Protein AF-P40022-F1 (afdb_monomer_lite)

Radius of gyration: 31.79 Å; chains: 1; bounding box: 73×63×62 Å

InterPro domains:
  IPR035303 Protein of unknown function DUF5364 [PF17322] (7-185)

Secondary structure (DSSP, 8-state):
--HHHHHHHHHHHHHHHHHHHHHT--HHHHHHHHHHHHHHHHHHHHHHHHHHHS--PPPHHHHHH----PPPHHHHHHHHHHHHHHHHHHHHHHHHTTTS-SSGGG-S-----HHHHHHS-HHHHHHHTT-TT--SS---------------------------PPPS---HHHHHHHHHHHTT-

Foldseek 3Di:
DDPVVVVVVVVVVVVVVVVVCVVPPDPVSVVVVVVVVVVVVVVVVVVVVVVVPDDPPDDPVCVVPPDPPDDDVVVVVVVVVVVVVVVVVVVVVVVVCVVVPDLPPVLPDPPDDPVNVVVDDPVVVCVNVVNPVVPDDDDDPDDPPDDDDDDDDDDDDDDDDDDDDDDDDDPPVVVVVVVVVVVVD

Organism: Saccharomyces cerevisiae (strain ATCC 204508 / S288c) (NCBI:txid559292)

pLDDT: mean 71.02, std 19.75, range [30.66, 97.38]

Structure (mmCIF, N/CA/C/O backbone):
data_AF-P40022-F1
#
_entry.id   AF-P40022-F1
#
loop_
_atom_site.group_PDB
_atom_site.id
_atom_site.type_symbol
_atom_site.label_atom_id
_atom_site.label_alt_id
_atom_site.label_comp_id
_atom_site.label_asym_id
_atom_site.label_entity_id
_atom_site.label_seq_id
_atom_site.pdbx_PDB_ins_code
_atom_site.Cartn_x
_atom_site.Cartn_y
_atom_site.Cartn_z
_atom_site.occupancy
_atom_site.B_iso_or_equiv
_atom_site.auth_seq_id
_atom_site.auth_comp_id
_atom_site.auth_asym_id
_atom_site.auth_atom_id
_atom_site.pdbx_PDB_model_num
ATOM 1 N N . MET A 1 1 ? 37.441 25.392 -17.675 1.00 66.69 1 MET A N 1
ATOM 2 C CA . MET A 1 1 ? 36.470 24.412 -18.210 1.00 66.69 1 MET A CA 1
ATOM 3 C C . MET A 1 1 ? 35.174 24.572 -17.443 1.00 66.69 1 MET A C 1
ATOM 5 O O . MET A 1 1 ? 35.211 24.558 -16.221 1.00 66.69 1 MET A O 1
ATOM 9 N N . ASP A 1 2 ? 34.065 24.799 -18.140 1.00 75.31 2 ASP A N 1
ATOM 10 C CA . ASP A 1 2 ? 32.794 25.176 -17.521 1.00 75.31 2 ASP A CA 1
ATOM 11 C C . ASP A 1 2 ? 32.101 23.956 -16.873 1.00 75.31 2 ASP A C 1
ATOM 13 O O . ASP A 1 2 ? 31.724 22.999 -17.558 1.00 75.31 2 ASP A O 1
ATOM 17 N N . ALA A 1 3 ? 31.973 23.940 -15.542 1.00 79.50 3 ALA A N 1
ATOM 18 C CA . ALA A 1 3 ? 31.527 22.763 -14.782 1.00 79.50 3 ALA A CA 1
ATOM 19 C C . ALA A 1 3 ? 30.073 22.355 -15.093 1.00 79.50 3 ALA A C 1
ATOM 21 O O . ALA A 1 3 ? 29.716 21.172 -15.035 1.00 79.50 3 ALA A O 1
ATOM 22 N N . PHE A 1 4 ? 29.229 23.323 -15.461 1.00 80.50 4 PHE A N 1
ATOM 23 C CA . PHE A 1 4 ? 27.843 23.075 -15.861 1.00 80.50 4 PHE A CA 1
ATOM 24 C C . PHE A 1 4 ? 27.748 22.323 -17.192 1.00 80.50 4 PHE A C 1
ATOM 26 O O . PHE A 1 4 ? 26.872 21.467 -17.347 1.00 80.50 4 PHE A O 1
ATOM 33 N N . SER A 1 5 ? 28.682 22.572 -18.116 1.00 83.56 5 SER A N 1
ATOM 34 C CA . SER A 1 5 ? 28.747 21.870 -19.401 1.00 83.56 5 SER A CA 1
ATOM 35 C C . SER A 1 5 ? 29.002 20.371 -19.199 1.00 83.56 5 SER A C 1
ATOM 37 O O . SER A 1 5 ? 28.284 19.535 -19.753 1.00 83.56 5 SER A O 1
ATOM 39 N N . LEU A 1 6 ? 29.921 20.013 -18.292 1.00 85.50 6 LEU A N 1
ATOM 40 C CA . LEU A 1 6 ? 30.229 18.614 -17.978 1.00 85.50 6 LEU A CA 1
ATOM 41 C C . LEU A 1 6 ? 29.045 17.880 -17.326 1.00 85.50 6 LEU A C 1
ATOM 43 O O . LEU A 1 6 ? 28.746 16.740 -17.684 1.00 85.50 6 LEU A O 1
ATOM 47 N N . LYS A 1 7 ? 28.323 18.523 -16.396 1.00 92.69 7 LYS A N 1
ATOM 48 C CA . LYS A 1 7 ? 27.113 17.929 -15.792 1.00 92.69 7 LYS A CA 1
ATOM 49 C C . LYS A 1 7 ? 26.016 17.697 -16.830 1.00 92.69 7 LYS A C 1
ATOM 51 O O . LYS A 1 7 ? 25.357 16.657 -16.793 1.00 92.69 7 LYS A O 1
ATOM 56 N N . LYS A 1 8 ? 25.820 18.643 -17.754 1.00 93.31 8 LYS A N 1
ATOM 57 C CA . LYS A 1 8 ? 24.830 18.527 -18.832 1.00 93.31 8 LYS A CA 1
ATOM 58 C C . LYS A 1 8 ? 25.176 17.384 -19.789 1.00 93.31 8 LYS A C 1
ATOM 60 O O . LYS A 1 8 ? 24.294 16.582 -20.095 1.00 93.31 8 LYS A O 1
ATOM 65 N N . ASP A 1 9 ? 26.439 17.266 -20.196 1.00 93.94 9 ASP A N 1
ATOM 66 C CA . ASP A 1 9 ? 26.907 16.167 -21.050 1.00 93.94 9 ASP A CA 1
ATOM 67 C C . ASP A 1 9 ? 26.772 14.804 -20.349 1.00 93.94 9 ASP A C 1
ATOM 69 O O . ASP A 1 9 ? 26.168 13.879 -20.889 1.00 93.94 9 ASP A O 1
ATOM 73 N N . ASN A 1 10 ? 27.205 14.691 -19.090 1.00 94.31 10 ASN A N 1
ATOM 74 C CA . ASN A 1 10 ? 27.043 13.459 -18.310 1.00 94.31 10 ASN A CA 1
ATOM 75 C C . ASN A 1 10 ? 25.569 13.068 -18.126 1.00 94.31 10 ASN A C 1
ATOM 77 O O . ASN A 1 10 ? 25.217 11.893 -18.253 1.00 94.31 10 ASN A O 1
ATOM 81 N N . ARG A 1 11 ? 24.682 14.042 -17.880 1.00 95.50 11 ARG A N 1
ATOM 82 C CA . ARG A 1 11 ? 23.232 13.807 -17.812 1.00 95.50 11 ARG A CA 1
ATOM 83 C C . ARG A 1 11 ? 22.687 13.305 -19.149 1.00 95.50 11 ARG A C 1
ATOM 85 O O . ARG A 1 11 ? 21.897 12.363 -19.146 1.00 95.50 11 ARG A O 1
ATOM 92 N N . LYS A 1 12 ? 23.127 13.879 -20.274 1.00 96.62 12 LYS A N 1
ATOM 93 C CA . LYS A 1 12 ? 22.744 13.425 -21.618 1.00 96.62 12 LYS A CA 1
ATOM 94 C C . LYS A 1 12 ? 23.213 11.990 -21.874 1.00 96.62 12 LYS A C 1
ATOM 96 O O . LYS A 1 12 ? 22.390 11.139 -22.195 1.00 96.62 12 LYS A O 1
ATOM 101 N N . LYS A 1 13 ? 24.486 11.682 -21.606 1.00 96.69 13 LYS A N 1
ATOM 102 C CA . LYS A 1 13 ? 25.046 10.321 -21.719 1.00 96.69 13 LYS A CA 1
ATOM 103 C C . LYS A 1 13 ? 24.290 9.308 -20.859 1.00 96.69 13 LYS A C 1
ATOM 105 O O . LYS A 1 13 ? 24.028 8.192 -21.304 1.00 96.69 13 LYS A O 1
ATOM 110 N N . PHE A 1 14 ? 23.899 9.688 -19.641 1.00 97.19 14 PHE A N 1
ATOM 111 C CA . PHE A 1 14 ? 23.089 8.832 -18.775 1.00 97.19 14 PHE A CA 1
ATOM 112 C C . PHE A 1 14 ? 21.693 8.580 -19.358 1.00 97.19 14 PHE A C 1
ATOM 114 O O . PHE A 1 14 ? 21.252 7.431 -19.404 1.00 97.19 14 PHE A O 1
ATOM 121 N N . GLN A 1 15 ? 21.011 9.623 -19.838 1.00 96.88 15 GLN A N 1
ATOM 122 C CA . GLN A 1 15 ? 19.700 9.484 -20.475 1.00 96.88 15 GLN A CA 1
ATOM 123 C C . GLN A 1 15 ? 19.766 8.605 -21.726 1.00 96.88 15 GLN A C 1
ATOM 125 O O . GLN A 1 15 ? 18.922 7.724 -21.890 1.00 96.88 15 GLN A O 1
ATOM 130 N N . ASP A 1 16 ? 20.780 8.787 -22.570 1.00 97.38 16 ASP A N 1
ATOM 131 C CA . ASP A 1 16 ? 20.975 7.980 -23.774 1.00 97.38 16 ASP A CA 1
ATOM 132 C C . ASP A 1 16 ? 21.253 6.514 -23.416 1.00 97.38 16 ASP A C 1
ATOM 134 O O . ASP A 1 16 ? 20.628 5.611 -23.977 1.00 97.38 16 ASP A O 1
ATOM 138 N N . LYS A 1 17 ? 22.077 6.259 -22.390 1.00 97.38 17 LYS A N 1
ATOM 139 C CA . LYS A 1 17 ? 22.322 4.906 -21.864 1.00 97.38 17 LYS A CA 1
ATOM 140 C C . LYS A 1 17 ? 21.043 4.252 -21.336 1.00 97.38 17 LYS A C 1
ATOM 142 O O . LYS A 1 17 ? 20.809 3.073 -21.593 1.00 97.38 17 LYS A O 1
ATOM 147 N N . GLN A 1 18 ? 20.199 4.995 -20.620 1.00 95.50 18 GLN A N 1
ATOM 148 C CA . GLN A 1 18 ? 18.920 4.479 -20.122 1.00 95.50 18 GLN A CA 1
ATOM 149 C C . GLN A 1 18 ? 17.929 4.200 -21.259 1.00 95.50 18 GLN A C 1
ATOM 151 O O . GLN A 1 18 ? 17.278 3.156 -21.265 1.00 95.50 18 GLN A O 1
ATOM 156 N N . LYS A 1 19 ? 17.847 5.082 -22.262 1.00 96.00 19 LYS A N 1
ATOM 157 C CA . LYS A 1 19 ? 17.030 4.857 -23.465 1.00 96.00 19 LYS A CA 1
ATOM 158 C C . LYS A 1 19 ? 17.492 3.618 -24.230 1.00 96.00 19 LYS A C 1
ATOM 160 O O . LYS A 1 19 ? 16.653 2.817 -24.632 1.00 96.00 19 LYS A O 1
ATOM 165 N N . LEU A 1 20 ? 18.802 3.430 -24.388 1.00 95.38 20 LEU A N 1
ATOM 166 C CA . LEU A 1 20 ? 19.369 2.266 -25.067 1.00 95.38 20 LEU A CA 1
ATOM 167 C C . LEU A 1 20 ? 19.022 0.962 -24.332 1.00 95.38 20 LEU A C 1
ATOM 169 O O . LEU A 1 20 ? 18.521 0.028 -24.952 1.00 95.38 20 LEU A O 1
ATOM 173 N N . LYS A 1 21 ? 19.172 0.929 -23.000 1.00 95.00 21 LYS A 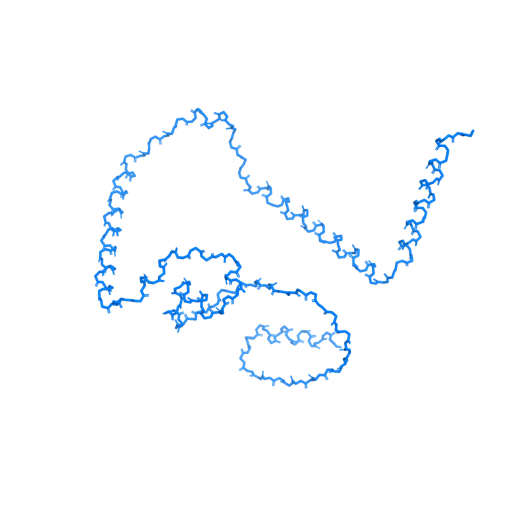N 1
ATOM 174 C CA . LYS A 1 21 ? 18.746 -0.213 -22.170 1.00 95.00 21 LYS A CA 1
ATOM 175 C C . LYS A 1 21 ? 17.261 -0.530 -22.323 1.00 95.00 21 LYS A C 1
ATOM 177 O O . LYS A 1 21 ? 16.886 -1.692 -22.391 1.00 95.00 21 LYS A O 1
ATOM 182 N N . ARG A 1 22 ? 16.410 0.498 -22.405 1.00 91.44 22 ARG A N 1
ATOM 183 C CA . ARG A 1 22 ? 14.968 0.311 -22.615 1.00 91.44 22 ARG A CA 1
ATOM 184 C C . ARG A 1 22 ? 14.655 -0.289 -23.987 1.00 91.44 22 ARG A C 1
ATOM 186 O O . ARG A 1 22 ? 13.781 -1.145 -24.062 1.00 91.44 22 ARG A O 1
ATOM 193 N N . LYS A 1 23 ? 15.367 0.125 -25.041 1.00 92.31 23 LYS A N 1
ATOM 194 C CA . LYS A 1 23 ? 15.193 -0.405 -26.406 1.00 92.31 23 LYS A CA 1
ATOM 195 C C . LYS A 1 23 ? 15.651 -1.858 -26.541 1.00 92.31 23 LYS A C 1
ATOM 197 O O . LYS A 1 23 ? 14.985 -2.634 -27.213 1.00 92.31 23 LYS A O 1
ATOM 202 N N . HIS A 1 24 ? 16.747 -2.225 -25.879 1.00 94.38 24 HIS A N 1
ATOM 203 C CA . HIS A 1 24 ? 17.303 -3.584 -25.901 1.00 94.38 24 HIS A CA 1
ATOM 204 C C . HIS A 1 24 ? 16.880 -4.428 -24.692 1.00 94.38 24 HIS A C 1
ATOM 206 O O . HIS A 1 24 ? 17.581 -5.356 -24.298 1.00 94.38 24 HIS A O 1
ATOM 212 N N . ALA A 1 25 ? 15.737 -4.106 -24.087 1.00 92.31 25 ALA A N 1
ATOM 213 C CA . ALA A 1 25 ? 15.179 -4.896 -23.004 1.00 92.31 25 ALA A CA 1
ATOM 214 C C . ALA A 1 25 ? 14.670 -6.249 -23.526 1.00 92.31 25 ALA A C 1
ATOM 216 O O . ALA A 1 25 ? 13.911 -6.315 -24.506 1.00 92.31 25 ALA A O 1
ATOM 217 N N . THR A 1 26 ? 15.050 -7.321 -22.832 1.00 93.75 26 THR A N 1
ATOM 218 C CA . THR A 1 26 ? 14.556 -8.682 -23.071 1.00 93.75 26 THR A CA 1
ATOM 219 C C . THR A 1 26 ? 13.018 -8.698 -23.052 1.00 93.75 26 THR A C 1
ATOM 221 O O . THR A 1 26 ? 12.410 -7.928 -22.301 1.00 93.75 26 THR A O 1
ATOM 224 N N . PRO A 1 27 ? 12.345 -9.546 -23.854 1.00 94.19 27 PRO A N 1
ATOM 225 C CA . PRO A 1 27 ? 10.882 -9.646 -23.839 1.00 94.19 27 PRO A CA 1
ATOM 226 C C . PRO A 1 27 ? 10.273 -9.861 -22.442 1.00 94.19 27 PRO A C 1
ATOM 228 O O . PRO A 1 27 ? 9.232 -9.281 -22.140 1.00 94.19 27 PRO A O 1
ATOM 231 N N . SER A 1 28 ? 10.945 -10.611 -21.562 1.00 93.62 28 SER A N 1
ATOM 232 C CA . SER A 1 28 ? 10.539 -10.788 -20.161 1.00 93.62 28 SER A CA 1
ATOM 233 C C . SER A 1 28 ? 10.578 -9.479 -19.363 1.00 93.62 28 SER A C 1
ATOM 235 O O . SER A 1 28 ? 9.582 -9.121 -18.745 1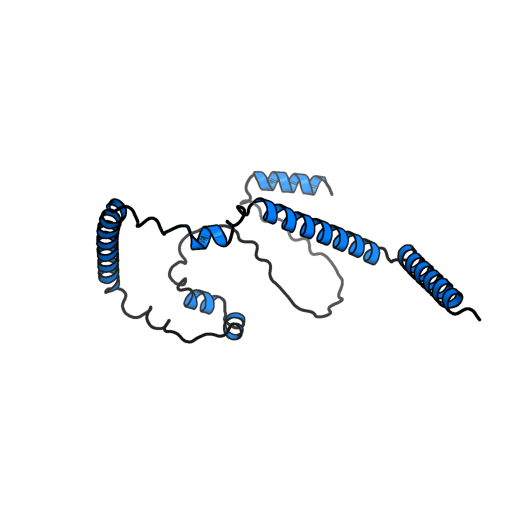.00 93.62 28 SER A O 1
ATOM 237 N N . ASP A 1 29 ? 11.670 -8.710 -19.428 1.00 93.31 29 ASP A N 1
ATOM 238 C CA . ASP A 1 29 ? 11.789 -7.385 -18.785 1.00 93.31 29 ASP A CA 1
ATOM 239 C C . ASP A 1 29 ? 10.701 -6.417 -19.288 1.00 93.31 29 ASP A C 1
ATOM 241 O O . ASP A 1 29 ? 10.080 -5.693 -18.509 1.00 93.31 29 ASP A O 1
ATOM 245 N N . ARG A 1 30 ? 10.381 -6.461 -20.590 1.00 93.38 30 ARG A N 1
ATOM 246 C CA . ARG A 1 30 ? 9.240 -5.710 -21.141 1.00 93.38 30 ARG A CA 1
ATOM 247 C C . ARG A 1 30 ? 7.907 -6.133 -20.512 1.00 93.38 30 ARG A C 1
ATOM 249 O O . ARG A 1 30 ? 7.134 -5.252 -20.140 1.00 93.38 30 ARG A O 1
ATOM 256 N N . LYS A 1 31 ? 7.659 -7.439 -20.345 1.00 95.44 31 LYS A N 1
ATOM 257 C CA . LYS A 1 31 ? 6.453 -7.969 -19.680 1.00 95.44 31 LYS A CA 1
ATOM 258 C C . LYS A 1 31 ? 6.359 -7.497 -18.224 1.00 95.44 31 LYS A C 1
ATOM 260 O O . LYS A 1 31 ? 5.307 -7.017 -17.815 1.00 95.44 31 LYS A O 1
ATOM 265 N N . TYR A 1 32 ? 7.456 -7.553 -17.468 1.00 94.69 32 TYR A N 1
ATOM 266 C CA . TYR A 1 32 ? 7.468 -7.115 -16.067 1.00 94.69 32 TYR A CA 1
ATOM 267 C C . TYR A 1 32 ? 7.225 -5.614 -15.905 1.00 94.69 32 TYR A C 1
ATOM 269 O O . TYR A 1 32 ? 6.503 -5.210 -14.998 1.00 94.69 32 TYR A O 1
ATOM 277 N N . ARG A 1 33 ? 7.750 -4.770 -16.804 1.00 91.06 33 ARG A N 1
ATOM 278 C CA . ARG A 1 33 ? 7.441 -3.330 -16.773 1.00 91.06 33 ARG A CA 1
ATOM 279 C C . ARG A 1 33 ? 5.960 -3.041 -16.989 1.00 91.06 33 ARG A C 1
ATOM 281 O O . ARG A 1 33 ? 5.427 -2.155 -16.331 1.00 91.06 33 ARG A O 1
ATOM 288 N N . LEU A 1 34 ? 5.314 -3.763 -17.905 1.00 92.62 34 LEU A N 1
ATOM 289 C CA . LEU A 1 34 ? 3.877 -3.618 -18.141 1.00 92.62 34 LEU A CA 1
ATOM 290 C C . LEU A 1 34 ? 3.070 -4.054 -16.915 1.00 92.62 34 LEU A C 1
ATOM 292 O O . LEU A 1 34 ? 2.177 -3.323 -16.501 1.00 92.62 34 LEU A O 1
ATOM 296 N N . LEU A 1 35 ? 3.433 -5.185 -16.305 1.00 93.31 35 LEU A N 1
ATOM 297 C CA . LEU A 1 35 ? 2.767 -5.687 -15.103 1.00 93.31 35 LEU A CA 1
ATOM 298 C C . LEU A 1 35 ? 2.892 -4.709 -13.926 1.00 93.31 35 LEU A C 1
ATOM 300 O O . LEU A 1 35 ? 1.902 -4.416 -13.263 1.00 93.31 35 LEU A O 1
ATOM 304 N N . ASN A 1 36 ? 4.088 -4.160 -13.694 1.00 92.06 36 ASN A N 1
ATOM 305 C CA . ASN A 1 36 ? 4.298 -3.176 -12.632 1.00 92.06 36 ASN A CA 1
ATOM 306 C C . ASN A 1 36 ? 3.491 -1.899 -12.882 1.00 92.06 36 ASN A C 1
ATOM 308 O O . ASN A 1 36 ? 2.874 -1.394 -11.952 1.00 92.06 36 ASN A O 1
ATOM 312 N N . ARG A 1 37 ? 3.422 -1.424 -14.136 1.00 92.62 37 ARG A N 1
ATOM 313 C CA . ARG A 1 37 ? 2.600 -0.257 -14.485 1.00 92.62 37 ARG A CA 1
ATOM 314 C C . ARG A 1 37 ? 1.117 -0.507 -14.206 1.00 92.62 37 ARG A C 1
ATOM 316 O O . ARG A 1 37 ? 0.470 0.333 -13.602 1.00 92.62 37 ARG A O 1
ATOM 323 N N . GLN A 1 38 ? 0.599 -1.673 -14.589 1.00 92.44 38 GLN A N 1
ATOM 324 C CA . GLN A 1 38 ? -0.791 -2.048 -14.304 1.00 92.44 38 GLN A CA 1
ATOM 325 C C . GLN A 1 38 ? -1.065 -2.158 -12.801 1.00 92.44 38 GLN A C 1
ATOM 327 O O . GLN A 1 38 ? -2.141 -1.784 -12.346 1.00 92.44 38 GLN A O 1
ATOM 332 N N . LYS A 1 39 ? -0.105 -2.665 -12.021 1.00 89.75 39 LYS A N 1
ATOM 333 C CA . LYS A 1 39 ? -0.235 -2.754 -10.564 1.00 89.75 39 LYS A CA 1
ATOM 334 C C . LYS A 1 39 ? -0.252 -1.372 -9.905 1.00 89.75 39 LYS A C 1
ATOM 336 O O . LYS A 1 39 ? -1.059 -1.153 -9.012 1.00 89.75 39 LYS A O 1
ATOM 341 N N . GLU A 1 40 ? 0.610 -0.459 -10.349 1.00 86.00 40 GLU A N 1
ATOM 342 C CA . GLU A 1 40 ? 0.624 0.933 -9.878 1.00 86.00 40 GLU A CA 1
ATOM 343 C C . GLU A 1 40 ? -0.683 1.654 -10.236 1.00 86.00 40 GLU A C 1
ATOM 345 O O . GLU A 1 40 ? -1.268 2.301 -9.375 1.00 86.00 40 GLU A O 1
ATOM 350 N N . GLU A 1 41 ? -1.188 1.481 -11.464 1.00 85.00 41 GLU A N 1
ATOM 351 C CA . GLU A 1 41 ? -2.473 2.051 -11.896 1.00 85.00 41 GLU A CA 1
ATOM 352 C C . GLU A 1 41 ? -3.632 1.542 -11.018 1.00 85.00 41 GLU A C 1
ATOM 354 O O . GLU A 1 41 ? -4.392 2.354 -10.493 1.00 85.00 41 GLU A O 1
ATOM 359 N N . LYS A 1 42 ? -3.718 0.227 -10.766 1.00 79.69 42 LYS A N 1
ATOM 360 C CA . LYS A 1 42 ? -4.745 -0.356 -9.883 1.00 79.69 42 LYS A CA 1
ATOM 361 C C . LYS A 1 42 ? -4.654 0.159 -8.447 1.00 79.69 42 LYS A C 1
ATOM 363 O O . LYS A 1 42 ? -5.673 0.558 -7.897 1.00 79.69 42 LYS A O 1
ATOM 368 N N . ALA A 1 43 ? -3.450 0.226 -7.876 1.00 77.12 43 ALA A N 1
ATOM 369 C CA . ALA A 1 43 ? -3.254 0.747 -6.523 1.00 77.12 43 ALA A CA 1
ATOM 370 C C . ALA A 1 43 ? -3.714 2.211 -6.401 1.00 77.12 43 ALA A C 1
ATOM 372 O O . ALA A 1 43 ? -4.369 2.574 -5.431 1.00 77.12 43 ALA A O 1
ATOM 373 N N . THR A 1 44 ? -3.442 3.044 -7.414 1.00 73.12 44 THR A N 1
ATOM 374 C CA . THR A 1 44 ? -3.904 4.442 -7.404 1.00 73.12 44 THR A CA 1
ATOM 375 C C . THR A 1 44 ? -5.410 4.603 -7.612 1.00 73.12 44 THR A C 1
ATOM 377 O O . THR A 1 44 ? -5.963 5.626 -7.212 1.00 73.12 44 THR A O 1
ATOM 380 N N . THR A 1 45 ? -6.075 3.643 -8.258 1.00 69.69 45 THR A N 1
ATOM 381 C CA . THR A 1 45 ? -7.538 3.646 -8.391 1.00 69.69 45 THR A CA 1
ATOM 382 C C . THR A 1 45 ? -8.200 3.197 -7.091 1.00 69.69 45 THR A C 1
ATOM 384 O O . THR A 1 45 ? -9.096 3.884 -6.619 1.00 69.69 45 THR A O 1
ATOM 387 N N . GLU A 1 46 ? -7.704 2.127 -6.464 1.00 59.97 46 GLU A N 1
ATOM 388 C CA . GLU A 1 46 ? -8.237 1.625 -5.188 1.00 59.97 46 GLU A CA 1
ATOM 389 C C . GLU A 1 46 ? -8.113 2.658 -4.053 1.00 59.97 46 GLU A C 1
ATOM 391 O O . GLU A 1 46 ? -9.051 2.816 -3.274 1.00 59.97 46 GLU A O 1
ATOM 396 N N . GLU A 1 47 ? -7.014 3.422 -3.987 1.00 58.06 47 GLU A N 1
ATOM 397 C CA . GLU A 1 47 ? -6.886 4.520 -3.011 1.00 58.06 47 GLU A CA 1
ATOM 398 C C . GLU A 1 47 ? -7.905 5.647 -3.264 1.00 58.06 47 GLU A C 1
ATOM 400 O O . GLU A 1 47 ? -8.464 6.199 -2.320 1.00 58.06 47 GLU A O 1
ATOM 405 N N . LYS A 1 48 ? -8.214 5.965 -4.529 1.00 58.19 48 LYS A N 1
ATOM 406 C CA . LYS A 1 48 ? -9.182 7.027 -4.854 1.00 58.19 48 LYS A CA 1
ATOM 407 C C . LYS A 1 48 ? -10.630 6.641 -4.584 1.00 58.19 48 LYS A C 1
ATOM 409 O O . LYS A 1 48 ? -11.417 7.523 -4.242 1.00 58.19 48 LYS A O 1
ATOM 414 N N . ASP A 1 49 ? -10.981 5.371 -4.761 1.00 56.19 49 ASP A N 1
ATOM 415 C CA . ASP A 1 49 ? -12.340 4.904 -4.490 1.00 56.19 49 ASP A CA 1
ATOM 416 C C . ASP A 1 49 ? -12.604 4.831 -2.974 1.00 56.19 49 ASP A C 1
ATOM 418 O O . ASP A 1 49 ? -13.702 5.163 -2.531 1.00 56.19 49 ASP A O 1
ATOM 422 N N . GLN A 1 50 ? -11.589 4.533 -2.149 1.00 55.78 50 GLN A N 1
ATOM 423 C CA . GLN A 1 50 ? -11.733 4.589 -0.685 1.00 55.78 50 GLN A CA 1
ATOM 424 C C . GLN A 1 50 ? -11.875 6.016 -0.133 1.00 55.78 50 GLN A C 1
ATOM 426 O O . GLN A 1 50 ? -12.587 6.218 0.854 1.00 55.78 50 GLN A O 1
ATOM 431 N N . ASP A 1 51 ? -11.259 7.013 -0.771 1.00 55.66 51 ASP A N 1
ATOM 432 C CA . ASP A 1 51 ? -11.333 8.404 -0.308 1.00 55.66 51 ASP A CA 1
ATOM 433 C C . ASP A 1 51 ? -12.708 9.065 -0.548 1.00 55.66 51 ASP A C 1
ATOM 435 O O . ASP A 1 51 ? -13.005 10.085 0.077 1.00 55.66 51 ASP A O 1
ATOM 439 N N . GLN A 1 52 ? -13.573 8.514 -1.413 1.00 59.53 52 GLN A N 1
ATOM 440 C CA . GLN A 1 52 ? -14.918 9.075 -1.637 1.00 59.53 52 GLN A CA 1
ATOM 441 C C . GLN A 1 52 ? -15.993 8.541 -0.683 1.00 59.53 52 GLN A C 1
ATOM 443 O O . GLN A 1 52 ? -17.009 9.212 -0.498 1.00 59.53 52 GLN A O 1
ATOM 448 N N . GLU A 1 53 ? -15.796 7.380 -0.054 1.00 60.56 53 GLU A N 1
ATOM 449 C CA . GLU A 1 53 ? -16.816 6.789 0.827 1.00 60.56 53 GLU A CA 1
ATOM 450 C C . GLU A 1 53 ? -16.696 7.206 2.295 1.00 60.56 53 GLU A C 1
ATOM 452 O O . GLU A 1 53 ? -17.617 6.961 3.078 1.00 60.56 53 GLU A O 1
ATOM 457 N N . GLN A 1 54 ? -15.606 7.864 2.703 1.00 60.41 54 GLN A N 1
ATOM 458 C CA . GLN A 1 54 ? -15.511 8.333 4.082 1.00 60.41 54 GLN A CA 1
ATOM 459 C C . GLN A 1 54 ? -16.302 9.636 4.251 1.00 60.41 54 GLN A C 1
ATOM 461 O O . GLN A 1 54 ? -15.944 10.650 3.642 1.00 60.41 54 GLN A O 1
ATOM 466 N N . PRO A 1 55 ? -17.370 9.660 5.078 1.00 65.00 55 PRO A N 1
ATOM 467 C CA . PRO A 1 55 ? -18.057 10.905 5.381 1.00 65.00 55 PRO A CA 1
ATOM 468 C C . PRO A 1 55 ? -17.033 11.886 5.946 1.00 65.00 55 PRO A C 1
ATOM 470 O O . PRO A 1 55 ? -16.286 11.544 6.866 1.00 65.00 55 PRO A O 1
ATOM 473 N N . ALA A 1 56 ? -16.984 13.090 5.370 1.00 70.38 56 ALA A N 1
ATOM 474 C CA . ALA A 1 56 ? -16.057 14.132 5.783 1.00 70.38 56 ALA A CA 1
ATOM 475 C C . ALA A 1 56 ? -16.107 14.279 7.310 1.00 70.38 56 ALA A C 1
ATOM 477 O O . ALA A 1 56 ? -17.150 14.600 7.885 1.00 70.38 56 ALA A O 1
ATOM 478 N N . LEU A 1 57 ? -14.985 13.974 7.967 1.00 69.44 57 LEU A N 1
ATOM 479 C CA . LEU A 1 57 ? -14.876 14.047 9.417 1.00 69.44 57 LEU A CA 1
ATOM 480 C C . LEU A 1 57 ? -15.241 15.471 9.855 1.00 69.44 57 LEU A C 1
ATOM 482 O O . LEU A 1 57 ? -14.625 16.431 9.388 1.00 69.44 57 LEU A O 1
ATOM 486 N N . LYS A 1 58 ? -16.232 15.600 10.751 1.00 78.50 58 LYS A N 1
ATOM 487 C CA . LYS A 1 58 ? -16.602 16.890 11.356 1.00 78.50 58 LYS A CA 1
ATOM 488 C C . LYS A 1 58 ? -15.358 17.581 11.926 1.00 78.50 58 LYS A C 1
ATOM 490 O O . LYS A 1 58 ? -14.433 16.905 12.412 1.00 78.50 58 LYS A O 1
ATOM 495 N N . SER A 1 59 ? -15.349 18.913 11.862 1.00 81.88 59 SER A N 1
ATOM 496 C CA . SER A 1 59 ? -14.222 19.722 12.321 1.00 81.88 59 SER A CA 1
ATOM 497 C C . SER A 1 59 ? -13.957 19.476 13.811 1.00 81.88 59 SER A C 1
ATOM 499 O O . SER A 1 59 ? -14.836 19.041 14.558 1.00 81.88 59 SER A O 1
ATOM 501 N N . ASN A 1 60 ? -12.721 19.705 14.264 1.00 79.06 60 ASN A N 1
ATOM 502 C CA . ASN A 1 60 ? -12.395 19.515 15.681 1.00 79.06 60 ASN A CA 1
ATOM 503 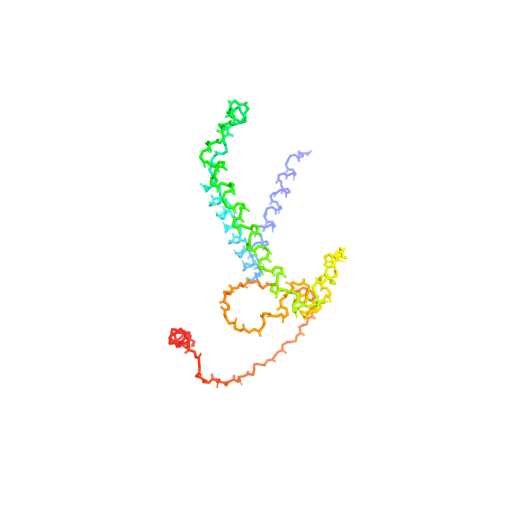C C . ASN A 1 60 ? -13.234 20.431 16.580 1.00 79.06 60 ASN A C 1
ATOM 505 O O . ASN A 1 60 ? -13.591 20.020 17.678 1.00 79.06 60 ASN A O 1
ATOM 509 N N . GLU A 1 61 ? -13.558 21.635 16.110 1.00 83.19 61 GLU A N 1
ATOM 510 C CA . GLU A 1 61 ? -14.390 22.603 16.826 1.00 83.19 61 GLU A CA 1
ATOM 511 C C . GLU A 1 61 ? -15.783 22.025 17.103 1.00 83.19 61 GLU A C 1
ATOM 513 O O . GLU A 1 61 ? -16.231 22.062 18.247 1.00 83.19 61 GLU A O 1
ATOM 518 N N . ASP A 1 62 ? -16.402 21.361 16.121 1.00 80.00 62 ASP A N 1
ATOM 519 C CA . ASP A 1 62 ? -17.713 20.719 16.294 1.00 80.00 62 ASP A CA 1
ATOM 520 C C . ASP A 1 62 ? -17.703 19.673 17.422 1.00 80.00 62 ASP A C 1
ATOM 522 O O . ASP A 1 62 ? -18.662 19.561 18.179 1.00 80.00 62 ASP A O 1
ATOM 526 N N . ARG A 1 63 ? -16.594 18.940 17.604 1.00 75.06 63 ARG A N 1
ATOM 527 C CA . ARG A 1 63 ? -16.487 17.913 18.661 1.00 75.06 63 ARG A CA 1
ATOM 528 C C . ARG A 1 63 ? -16.412 18.486 20.071 1.00 75.06 63 ARG A C 1
ATOM 530 O O . ARG A 1 63 ? -16.738 17.773 21.014 1.00 75.06 63 ARG A O 1
ATOM 537 N N . TYR A 1 64 ? -15.913 19.711 20.227 1.00 78.31 64 TYR A N 1
ATOM 538 C CA . TYR A 1 64 ? -15.779 20.339 21.543 1.00 78.31 64 TYR A CA 1
ATOM 539 C C . TYR A 1 64 ? -17.055 21.051 21.985 1.00 78.31 64 TYR A C 1
ATOM 541 O O . TYR A 1 64 ? -17.252 21.217 23.186 1.00 78.31 64 TYR A O 1
ATOM 549 N N . TYR A 1 65 ? -17.889 21.482 21.035 1.00 75.25 65 TYR A N 1
ATOM 550 C CA . TYR A 1 65 ? -19.091 22.266 21.320 1.00 75.25 65 TYR A CA 1
ATOM 551 C C . TYR A 1 65 ? -20.400 21.485 21.168 1.00 75.25 65 TYR A C 1
ATOM 553 O O . TYR A 1 65 ? -21.424 21.949 21.667 1.00 75.25 65 TYR A O 1
ATOM 561 N N . GLU A 1 66 ? -20.401 20.318 20.515 1.00 70.62 66 GLU A N 1
ATOM 562 C CA . GLU A 1 66 ? -21.543 19.405 20.582 1.00 70.62 66 GLU A CA 1
ATOM 563 C C . GLU A 1 66 ? -21.609 18.797 21.992 1.00 70.62 66 GLU A C 1
ATOM 565 O O . GLU A 1 66 ? -20.953 17.797 22.293 1.00 70.62 66 GLU A O 1
ATOM 570 N N . ASP A 1 67 ? -22.405 19.418 22.871 1.00 67.25 67 ASP A N 1
ATOM 571 C CA . ASP A 1 67 ? -22.822 18.791 24.125 1.00 67.25 67 ASP A CA 1
ATOM 572 C C . ASP A 1 67 ? -23.426 17.419 23.786 1.00 67.25 67 ASP A C 1
ATOM 574 O O . ASP A 1 67 ? -24.302 17.338 22.913 1.00 67.25 67 ASP A O 1
ATOM 578 N N . PRO A 1 68 ? -22.983 16.327 24.438 1.00 64.38 68 PRO A N 1
ATOM 579 C CA . PRO A 1 68 ? -23.567 15.022 24.199 1.00 64.38 68 PRO A CA 1
ATOM 580 C C . PRO A 1 68 ? -25.045 15.109 24.570 1.00 64.38 68 PRO A C 1
ATOM 582 O O . PRO A 1 68 ? -25.388 15.276 25.742 1.00 64.38 68 PRO A O 1
ATOM 585 N N . VAL A 1 69 ? -25.920 15.033 23.563 1.00 64.75 69 VAL A N 1
ATOM 586 C CA . VAL A 1 69 ? -27.368 14.953 23.761 1.00 64.75 69 VAL A CA 1
ATOM 587 C C . VAL A 1 69 ? -27.609 13.750 24.664 1.00 64.75 69 VAL A C 1
ATOM 589 O O . VAL A 1 69 ? -27.412 12.607 24.254 1.00 64.75 69 VAL A O 1
ATOM 592 N N . LEU A 1 70 ? -27.934 14.039 25.925 1.00 60.81 70 LEU A N 1
ATOM 593 C CA . LEU A 1 70 ? -28.147 13.050 26.970 1.00 60.81 70 LEU A CA 1
ATOM 594 C C . LEU A 1 70 ? -29.215 12.081 26.463 1.00 60.81 70 LEU A C 1
ATOM 596 O O . LEU A 1 70 ? -30.317 12.515 26.127 1.00 60.81 70 LEU A O 1
ATOM 600 N N . GLU A 1 71 ? -28.839 10.809 26.328 1.00 64.44 71 GLU A N 1
ATOM 601 C CA . GLU A 1 71 ? -29.658 9.791 25.676 1.00 64.44 71 GLU A CA 1
ATOM 602 C C . GLU A 1 71 ? -31.117 9.819 26.145 1.00 64.44 71 GLU A C 1
ATOM 604 O O . GLU A 1 71 ? -31.408 9.967 27.335 1.00 64.44 71 GLU A O 1
ATOM 609 N N . ASP A 1 72 ? -32.021 9.656 25.177 1.00 65.56 72 ASP A N 1
ATOM 610 C CA . ASP A 1 72 ? -33.467 9.628 25.368 1.00 65.56 72 ASP A CA 1
ATOM 611 C C . ASP A 1 72 ? -33.839 8.707 26.553 1.00 65.56 72 ASP A C 1
ATOM 613 O O . ASP A 1 72 ? -33.444 7.534 26.558 1.00 65.56 72 ASP A O 1
ATOM 617 N N . PRO A 1 73 ? -34.598 9.175 27.565 1.00 64.50 73 PRO A N 1
ATOM 618 C CA . PRO A 1 73 ? -35.006 8.345 28.701 1.00 64.50 73 PRO A CA 1
ATOM 619 C C . PRO A 1 73 ? -35.730 7.053 28.286 1.00 64.50 73 PRO A C 1
ATOM 621 O O . PRO A 1 73 ? -35.712 6.075 29.038 1.00 64.50 73 PRO A O 1
ATOM 624 N N . HIS A 1 74 ? -36.323 6.998 27.089 1.00 67.25 74 HIS A N 1
ATOM 625 C CA . HIS A 1 74 ? -36.912 5.772 26.553 1.00 67.25 74 HIS A CA 1
ATOM 626 C C . HIS A 1 74 ? -35.862 4.691 26.223 1.00 67.25 74 HIS A C 1
ATOM 628 O O . HIS A 1 74 ? -36.133 3.505 26.434 1.00 67.25 74 HIS A O 1
ATOM 634 N N . SER A 1 75 ? -34.646 5.082 25.813 1.00 67.12 75 SER A N 1
ATOM 635 C CA . SER A 1 75 ? -33.497 4.176 25.620 1.00 67.12 75 SER A CA 1
ATOM 636 C C . SER A 1 75 ? -33.137 3.472 26.928 1.00 67.12 75 SER A C 1
ATOM 638 O O . SER A 1 75 ? -32.934 2.261 26.953 1.00 67.12 75 SER A O 1
ATOM 640 N N . ALA A 1 76 ? -33.152 4.191 28.056 1.00 68.81 76 ALA A N 1
ATOM 641 C CA . ALA A 1 76 ? -32.802 3.618 29.355 1.00 68.81 76 ALA A CA 1
ATOM 642 C C . ALA A 1 76 ? -33.746 2.476 29.778 1.00 68.81 76 ALA A C 1
ATOM 644 O O . ALA A 1 76 ? -33.288 1.464 30.316 1.00 68.81 76 ALA A O 1
ATOM 645 N N . VAL A 1 77 ? -35.050 2.604 29.506 1.00 75.94 77 VAL A N 1
ATOM 646 C CA . VAL A 1 77 ? -36.040 1.559 29.820 1.00 75.94 77 VAL A CA 1
ATOM 647 C C . VAL A 1 77 ? -35.868 0.351 28.897 1.00 75.94 77 VAL A C 1
ATOM 649 O O . VAL A 1 77 ? -35.775 -0.775 29.388 1.00 75.94 77 VAL A O 1
ATOM 652 N N . ALA A 1 78 ? -35.733 0.575 27.586 1.00 78.50 78 ALA A N 1
ATOM 653 C CA . ALA A 1 78 ? -35.485 -0.497 26.619 1.00 78.50 78 ALA A CA 1
ATOM 654 C C . ALA A 1 78 ? -34.179 -1.253 26.929 1.00 78.50 78 ALA A C 1
ATOM 656 O O . ALA A 1 78 ? -34.144 -2.486 26.935 1.00 78.50 78 ALA A O 1
ATOM 657 N N . ASN A 1 79 ? -33.121 -0.525 27.294 1.00 80.50 79 ASN A N 1
ATOM 658 C CA . ASN A 1 79 ? -31.842 -1.096 27.706 1.00 80.50 79 ASN A CA 1
ATOM 659 C C . ASN A 1 79 ? -31.972 -1.914 28.996 1.00 80.50 79 ASN A C 1
ATOM 661 O O . ASN A 1 79 ? -31.323 -2.951 29.139 1.00 80.50 79 ASN A O 1
ATOM 665 N N . ALA A 1 80 ? -32.809 -1.493 29.947 1.00 83.88 80 ALA A N 1
ATOM 666 C CA . ALA A 1 80 ? -33.046 -2.253 31.170 1.00 83.88 80 ALA A CA 1
ATOM 667 C C . ALA A 1 80 ? -33.756 -3.588 30.893 1.00 83.88 80 ALA A C 1
ATOM 669 O O . ALA A 1 80 ? -33.396 -4.607 31.489 1.00 83.88 80 ALA A O 1
ATOM 670 N N . GLU A 1 81 ? -34.731 -3.607 29.983 1.00 87.81 81 GLU A N 1
ATOM 671 C CA . GLU A 1 81 ? -35.423 -4.832 29.568 1.00 87.81 81 GLU A CA 1
ATOM 672 C C . GLU A 1 81 ? -34.505 -5.767 28.776 1.00 87.81 81 GLU A C 1
ATOM 674 O O . GLU A 1 81 ? -34.397 -6.947 29.117 1.00 87.81 81 GLU A O 1
ATOM 679 N N . LEU A 1 82 ? -33.750 -5.235 27.811 1.00 87.62 82 LEU A N 1
ATOM 680 C CA . LEU A 1 82 ? -32.747 -5.988 27.055 1.00 87.62 82 LEU A CA 1
ATOM 681 C C . LEU A 1 82 ? -31.720 -6.649 27.985 1.00 87.62 82 LEU A C 1
ATOM 683 O O . LEU A 1 82 ? -31.403 -7.831 27.846 1.00 87.62 82 LEU A O 1
ATOM 687 N N . ASN A 1 83 ? -31.247 -5.911 28.992 1.00 89.12 83 ASN A N 1
ATOM 688 C CA . ASN A 1 83 ? -30.316 -6.430 29.990 1.00 89.12 83 ASN A CA 1
ATOM 689 C C . ASN A 1 83 ? -30.919 -7.551 30.851 1.00 89.12 83 ASN A C 1
ATOM 691 O O . ASN A 1 83 ? -30.182 -8.435 31.294 1.00 89.12 83 ASN A O 1
ATOM 695 N N . LYS A 1 84 ? -32.234 -7.547 31.109 1.00 92.06 84 LYS A N 1
ATOM 696 C CA . LYS A 1 84 ? -32.907 -8.660 31.803 1.00 92.06 84 LYS A CA 1
ATOM 697 C C . LYS A 1 84 ? -32.950 -9.902 30.918 1.00 92.06 84 LYS A C 1
ATOM 699 O O . LYS A 1 84 ? -32.498 -10.956 31.356 1.00 92.06 84 LYS A O 1
ATOM 704 N N . VAL A 1 85 ? -33.384 -9.753 29.666 1.00 92.44 85 VAL A N 1
ATOM 705 C CA . VAL A 1 85 ? -33.440 -10.859 28.695 1.00 92.44 85 VAL A CA 1
ATOM 706 C C . VAL A 1 85 ? -32.057 -11.485 28.502 1.00 92.44 85 VAL A C 1
ATOM 708 O O . VAL A 1 85 ? -31.916 -12.705 28.553 1.00 92.44 85 VAL A O 1
ATOM 711 N N . LEU A 1 86 ? -31.010 -10.665 28.369 1.00 91.62 86 LEU A N 1
ATOM 712 C CA . LEU A 1 86 ? -29.634 -11.150 28.250 1.00 91.62 86 LEU A CA 1
ATOM 713 C C . LEU A 1 86 ? -29.203 -11.966 29.477 1.00 91.62 86 LEU A C 1
ATOM 715 O O . LEU A 1 86 ? -28.609 -13.035 29.331 1.00 91.62 86 LEU A O 1
ATOM 719 N N . LYS A 1 87 ? -29.518 -11.495 30.691 1.00 92.62 87 LYS A N 1
ATOM 720 C CA . LYS A 1 87 ? -29.215 -12.229 31.929 1.00 92.62 87 LYS A CA 1
ATOM 721 C C . LYS A 1 87 ? -29.928 -13.578 31.982 1.00 92.62 87 LYS A C 1
ATOM 723 O O . LYS A 1 87 ? -29.322 -14.547 32.434 1.00 92.62 87 LYS A O 1
ATOM 728 N N . ASP A 1 88 ? -31.166 -13.657 31.513 1.00 92.56 88 ASP A N 1
ATOM 729 C CA . ASP A 1 88 ? -31.930 -14.905 31.515 1.00 92.56 88 ASP A CA 1
ATOM 730 C C . ASP A 1 88 ? -31.392 -15.901 30.478 1.00 92.56 88 ASP A C 1
ATOM 732 O O . ASP A 1 88 ? -31.195 -17.073 30.797 1.00 92.56 88 ASP A O 1
ATOM 736 N N . VAL A 1 89 ? -31.018 -15.437 29.280 1.00 90.94 89 VAL A N 1
ATOM 737 C CA . VAL A 1 89 ? -30.347 -16.276 28.267 1.00 90.94 89 VAL A CA 1
ATOM 738 C C . VAL A 1 89 ? -29.015 -16.824 28.788 1.00 90.94 89 VAL A C 1
ATOM 740 O O . VAL A 1 89 ? -28.714 -18.004 28.600 1.00 90.94 89 VAL A O 1
ATOM 743 N N . LEU A 1 90 ? -28.220 -15.995 29.471 1.00 88.31 90 LEU A N 1
ATOM 744 C CA . LEU A 1 90 ? -26.949 -16.423 30.060 1.00 88.31 90 LEU A CA 1
ATOM 745 C C . LEU A 1 90 ? -27.146 -17.468 31.165 1.00 88.31 90 LEU A C 1
ATOM 747 O O . LEU A 1 90 ? -26.388 -18.436 31.221 1.00 88.31 90 LEU A O 1
ATOM 751 N N . LYS A 1 91 ? -28.176 -17.318 32.006 1.00 88.44 91 LYS A N 1
ATOM 752 C CA . LYS A 1 91 ? -28.524 -18.318 33.028 1.00 88.44 91 LYS A CA 1
ATOM 753 C C . LYS A 1 91 ? -28.984 -19.636 32.410 1.00 88.44 91 LYS A C 1
ATOM 755 O O . LYS A 1 91 ? -28.516 -20.686 32.838 1.00 88.44 91 LYS A O 1
ATOM 760 N N . ASN A 1 92 ? -29.830 -19.588 31.381 1.00 86.12 92 ASN A N 1
ATOM 761 C CA . ASN A 1 92 ? -30.294 -20.789 30.680 1.00 86.12 92 ASN A CA 1
ATOM 762 C C . ASN A 1 92 ? -29.128 -21.529 30.014 1.00 86.12 92 ASN A C 1
ATOM 764 O O . ASN A 1 92 ? -29.030 -22.750 30.108 1.00 86.12 92 ASN A O 1
ATOM 768 N N . ARG A 1 93 ? -28.193 -20.792 29.398 1.00 82.25 93 ARG A N 1
ATOM 769 C CA . ARG A 1 93 ? -26.972 -21.378 28.831 1.00 82.25 93 ARG A CA 1
ATOM 770 C C . ARG A 1 93 ? -26.095 -22.011 29.909 1.00 82.25 93 ARG A C 1
ATOM 772 O O . ARG A 1 93 ? -25.517 -23.062 29.659 1.00 82.25 93 ARG A O 1
ATOM 779 N N . LEU A 1 94 ? -25.969 -21.387 31.079 1.00 78.44 94 LEU A N 1
ATOM 780 C CA . LEU A 1 94 ? -25.190 -21.955 32.180 1.00 78.44 94 LEU A CA 1
ATOM 781 C C . LEU A 1 94 ? -25.799 -23.282 32.657 1.00 78.44 94 LEU A C 1
ATOM 783 O O . LEU A 1 94 ? -25.072 -24.258 32.777 1.00 78.44 94 LEU A O 1
ATOM 787 N N . GLN A 1 95 ? -27.126 -23.345 32.815 1.00 73.94 95 GLN A N 1
ATOM 788 C CA . GLN A 1 95 ? -27.833 -24.572 33.206 1.00 73.94 95 GLN A CA 1
ATOM 789 C C . GLN A 1 95 ? -27.713 -25.693 32.166 1.00 73.94 95 GLN A C 1
ATOM 791 O O . GLN A 1 95 ? -27.570 -26.852 32.534 1.00 73.94 95 GLN A O 1
ATOM 796 N N . GLN A 1 96 ? -27.725 -25.367 30.870 1.00 67.81 96 GLN A N 1
ATOM 797 C CA . GLN A 1 96 ? -27.522 -26.365 29.812 1.00 67.81 96 GLN A CA 1
ATOM 798 C C . GLN A 1 96 ? -26.087 -26.908 29.746 1.00 67.81 96 GLN A C 1
ATOM 800 O O . GLN A 1 96 ? -25.871 -27.966 29.164 1.00 67.81 96 GLN A O 1
ATOM 805 N N . ASN A 1 97 ? -25.105 -26.202 30.314 1.00 59.34 97 ASN A N 1
ATOM 806 C CA . ASN A 1 97 ? -23.702 -26.616 30.272 1.00 59.34 97 ASN A CA 1
ATOM 807 C C . ASN A 1 97 ? -23.237 -27.391 31.515 1.00 59.34 97 ASN A C 1
ATOM 809 O O . ASN A 1 97 ? -22.097 -27.851 31.511 1.00 59.34 97 ASN A O 1
ATOM 813 N N . ASP A 1 98 ? -24.076 -27.592 32.539 1.00 54.72 98 ASP A N 1
ATOM 814 C CA . ASP A 1 98 ? -23.691 -28.435 33.686 1.00 54.72 98 ASP A CA 1
ATOM 815 C C . ASP A 1 98 ? -23.521 -29.920 33.296 1.00 54.72 98 ASP A C 1
ATOM 817 O O . ASP A 1 98 ? -22.704 -30.618 33.897 1.00 54.72 98 ASP A O 1
ATOM 821 N N . ASP A 1 99 ? -24.161 -30.384 32.214 1.00 52.12 99 ASP A N 1
ATOM 822 C CA . ASP A 1 99 ? -23.935 -31.734 31.666 1.00 52.12 99 ASP A CA 1
ATOM 823 C C . ASP A 1 99 ? -22.695 -31.834 30.753 1.00 52.12 99 ASP A C 1
ATOM 825 O O . ASP A 1 99 ? -22.286 -32.929 30.366 1.00 52.12 99 ASP A O 1
ATOM 829 N N . ALA A 1 100 ? -22.033 -30.714 30.443 1.00 51.16 100 ALA A N 1
ATOM 830 C CA . ALA A 1 100 ? -20.798 -30.670 29.658 1.00 51.16 100 ALA A CA 1
ATOM 831 C C . ALA A 1 100 ? -19.620 -30.197 30.524 1.00 51.16 100 ALA A C 1
ATOM 833 O O . ALA A 1 100 ? -18.919 -29.227 30.223 1.00 51.16 100 ALA A O 1
ATOM 834 N N . THR A 1 101 ? -19.400 -30.890 31.638 1.00 41.38 101 THR A N 1
ATOM 835 C CA . THR A 1 101 ? -18.235 -30.672 32.493 1.00 41.38 101 THR A CA 1
ATOM 836 C C . THR A 1 101 ? -16.915 -30.812 31.711 1.00 41.38 101 THR A C 1
ATOM 838 O O . THR A 1 101 ? -16.710 -31.703 30.891 1.00 41.38 101 THR A O 1
ATOM 841 N N . ALA A 1 102 ? -15.977 -29.924 32.047 1.00 50.81 102 ALA A N 1
ATOM 842 C CA . ALA A 1 102 ? -14.523 -30.108 31.971 1.00 50.81 102 ALA A CA 1
ATOM 843 C C . ALA A 1 102 ? -13.732 -29.865 30.666 1.00 50.81 102 ALA A C 1
ATOM 845 O O . ALA A 1 102 ? -12.512 -29.773 30.778 1.00 50.81 102 ALA A O 1
ATOM 846 N N . VAL A 1 103 ? -14.310 -29.643 29.478 1.00 53.38 103 VAL A N 1
ATOM 847 C CA . VAL A 1 103 ? -13.459 -29.401 28.276 1.00 53.38 103 VAL A CA 1
ATOM 848 C C . VAL A 1 103 ? -13.103 -27.939 27.986 1.00 53.38 103 VAL A C 1
ATOM 850 O O . VAL A 1 103 ? -12.061 -27.679 27.392 1.00 53.38 103 VAL A O 1
ATOM 853 N N . ASN A 1 104 ? -13.873 -26.958 28.461 1.00 51.44 104 ASN A N 1
ATOM 854 C CA . ASN A 1 104 ? -13.664 -25.565 28.032 1.00 51.44 104 ASN A CA 1
ATOM 855 C C . ASN A 1 104 ? -12.788 -24.704 28.957 1.00 51.44 104 ASN A C 1
ATOM 857 O O . ASN A 1 104 ? -12.560 -23.536 28.650 1.00 51.44 104 ASN A O 1
ATOM 861 N N . ASN A 1 105 ? -12.253 -25.244 30.060 1.00 50.31 105 ASN A N 1
ATOM 862 C CA . ASN A 1 105 ? -11.465 -24.442 31.012 1.00 50.31 105 ASN A CA 1
ATOM 863 C C . ASN A 1 105 ? -9.935 -24.545 30.850 1.00 50.31 105 ASN A C 1
ATOM 865 O O . ASN A 1 105 ? -9.196 -23.921 31.612 1.00 50.31 105 ASN A O 1
ATOM 869 N N . VAL A 1 106 ? -9.446 -25.261 29.828 1.00 50.03 106 VAL A N 1
ATOM 870 C CA . VAL A 1 106 ? -8.008 -25.314 29.472 1.00 50.03 106 VAL A CA 1
ATOM 871 C C . VAL A 1 106 ? -7.663 -24.360 28.314 1.00 50.03 106 VAL A C 1
ATOM 873 O O . VAL A 1 106 ? -6.582 -24.416 27.747 1.00 50.03 106 VAL A O 1
ATOM 876 N N . ALA A 1 107 ? -8.550 -23.421 27.974 1.00 52.94 107 ALA A N 1
ATOM 877 C CA . ALA A 1 107 ? -8.214 -22.291 27.098 1.00 52.94 107 ALA A CA 1
ATOM 878 C C . ALA A 1 107 ? -7.819 -21.028 27.893 1.00 52.94 107 ALA A C 1
ATOM 880 O O . ALA A 1 107 ? -7.790 -19.919 27.356 1.00 52.94 107 ALA A O 1
ATOM 881 N N . ASN A 1 108 ? -7.518 -21.172 29.189 1.00 48.09 108 ASN A N 1
ATOM 882 C CA . ASN A 1 108 ? -6.986 -20.085 29.999 1.00 48.09 108 ASN A CA 1
ATOM 883 C C . ASN A 1 108 ? -5.567 -19.716 29.541 1.00 48.09 108 ASN A C 1
ATOM 885 O O . ASN A 1 108 ? -4.584 -20.293 29.980 1.00 48.09 108 ASN A O 1
ATOM 889 N N . LYS A 1 109 ? -5.507 -18.674 28.706 1.00 53.75 109 LYS A N 1
ATOM 890 C CA . LYS A 1 109 ? -4.588 -17.531 28.840 1.00 53.75 109 LYS A CA 1
ATOM 891 C C . LYS A 1 109 ? -3.079 -17.784 28.803 1.00 53.75 109 LYS A C 1
ATOM 893 O O . LYS A 1 109 ? -2.330 -16.921 29.259 1.00 53.75 109 LYS A O 1
ATOM 898 N N . ASP A 1 110 ? -2.615 -18.835 28.145 1.00 56.50 110 ASP A N 1
ATOM 899 C CA . ASP A 1 110 ? -1.241 -18.812 27.656 1.00 56.50 110 ASP A CA 1
ATOM 900 C C . ASP A 1 110 ? -1.196 -17.937 26.402 1.00 56.50 110 ASP A C 1
ATOM 902 O O . ASP A 1 110 ? -1.775 -18.248 25.360 1.00 56.50 110 ASP A O 1
ATOM 906 N N . THR A 1 111 ? -0.576 -16.765 26.544 1.00 64.94 111 THR A N 1
ATOM 907 C CA . THR A 1 111 ? -0.340 -15.792 25.476 1.00 64.94 111 THR A CA 1
ATOM 908 C C . THR A 1 111 ? 0.560 -16.416 24.412 1.00 64.94 111 THR A C 1
ATOM 910 O O . THR A 1 111 ? 1.780 -16.230 24.425 1.00 64.94 111 THR A O 1
ATOM 913 N N . LEU A 1 112 ? -0.033 -17.196 23.513 1.00 70.94 112 LEU A N 1
ATOM 914 C CA . LEU A 1 112 ? 0.668 -17.800 22.392 1.00 70.94 112 LEU A CA 1
ATOM 915 C C . LEU A 1 112 ? 1.190 -16.688 21.491 1.00 70.94 112 LEU A C 1
ATOM 917 O O . LEU A 1 112 ? 0.451 -15.801 21.053 1.00 70.94 112 LEU A O 1
ATOM 921 N N . LYS A 1 113 ? 2.499 -16.702 21.242 1.00 80.62 113 LYS A N 1
ATOM 922 C CA . LYS A 1 113 ? 3.120 -15.720 20.358 1.00 80.62 113 LYS A CA 1
ATOM 923 C C . LYS A 1 113 ? 2.743 -16.072 18.923 1.00 80.62 113 LYS A C 1
ATOM 925 O O . LYS A 1 113 ? 2.548 -17.232 18.578 1.00 80.62 113 LYS A O 1
ATOM 930 N N . ILE A 1 114 ? 2.746 -15.073 18.039 1.00 80.25 114 ILE A N 1
ATOM 931 C CA . ILE A 1 114 ? 2.480 -15.257 16.597 1.00 80.25 114 ILE A CA 1
ATOM 932 C C . ILE A 1 114 ? 3.372 -16.355 15.985 1.00 80.25 114 ILE A C 1
ATOM 934 O O . ILE A 1 114 ? 2.975 -17.032 15.043 1.00 80.25 114 ILE A O 1
ATOM 938 N N . LYS A 1 115 ? 4.587 -16.541 16.518 1.00 83.44 115 LYS A N 1
ATOM 939 C CA . LYS A 1 115 ? 5.504 -17.599 16.075 1.00 83.44 115 LYS A CA 1
ATOM 940 C C . LYS A 1 115 ? 4.972 -19.000 16.386 1.00 83.44 115 LYS A C 1
ATOM 942 O O . LYS A 1 115 ? 5.114 -19.870 15.536 1.00 83.44 115 LYS A O 1
ATOM 947 N N . ASP A 1 116 ? 4.327 -19.177 17.534 1.00 84.88 116 ASP A N 1
ATOM 948 C CA . ASP A 1 116 ? 3.755 -20.455 17.960 1.00 84.88 116 ASP A CA 1
ATOM 949 C C . ASP A 1 116 ? 2.542 -20.792 17.081 1.00 84.88 116 ASP A C 1
ATOM 951 O O . ASP A 1 116 ? 2.452 -21.894 16.553 1.00 84.88 116 ASP A O 1
ATOM 955 N N . LEU A 1 117 ? 1.687 -19.801 16.786 1.00 84.88 117 LEU A N 1
ATOM 956 C CA . LEU A 1 117 ? 0.541 -19.964 15.875 1.00 84.88 117 LEU A CA 1
ATOM 957 C C . LEU A 1 117 ? 0.945 -20.403 14.459 1.00 84.88 117 LEU A C 1
ATOM 959 O O . LEU A 1 117 ? 0.190 -21.105 13.797 1.00 84.88 117 LEU A O 1
ATOM 963 N N . LYS A 1 118 ? 2.132 -20.005 13.985 1.00 81.00 118 LYS A N 1
ATOM 964 C CA . LYS A 1 118 ? 2.650 -20.432 12.673 1.00 81.00 118 LYS A CA 1
ATOM 965 C C . LYS A 1 118 ? 3.218 -21.852 12.673 1.00 81.00 118 LYS A C 1
ATOM 967 O O . LYS A 1 118 ? 3.404 -22.406 11.595 1.00 81.00 118 LYS A O 1
ATOM 972 N N . GLN A 1 119 ? 3.557 -22.393 13.842 1.00 88.88 119 GLN A N 1
ATOM 973 C CA . GLN A 1 119 ? 4.118 -23.738 13.990 1.00 88.88 119 GLN A CA 1
ATOM 974 C C . GLN A 1 119 ? 3.062 -24.783 14.374 1.00 88.88 119 GLN A C 1
ATOM 976 O O . GLN A 1 119 ? 3.325 -25.971 14.216 1.00 88.88 119 GLN A O 1
ATOM 981 N N . MET A 1 120 ? 1.890 -24.359 14.857 1.00 85.81 120 MET A N 1
ATOM 982 C CA . MET A 1 120 ? 0.793 -25.259 15.217 1.00 85.81 120 MET A CA 1
ATOM 983 C C . MET A 1 120 ? 0.198 -25.970 14.008 1.00 85.81 120 MET A C 1
ATOM 985 O O . MET A 1 120 ? 0.052 -25.393 12.928 1.00 85.81 120 MET A O 1
ATOM 989 N N . ASN A 1 121 ? -0.207 -27.220 14.226 1.00 86.19 121 ASN A N 1
ATOM 990 C CA . ASN A 1 121 ? -0.946 -27.975 13.223 1.00 86.19 121 ASN A CA 1
ATOM 991 C C . ASN A 1 121 ? -2.396 -27.463 13.108 1.00 86.19 121 ASN A C 1
ATOM 993 O O . ASN A 1 121 ? -2.939 -26.866 14.041 1.00 86.19 121 ASN A O 1
ATOM 997 N N . THR A 1 122 ? -3.058 -27.736 11.982 1.00 85.25 122 THR A N 1
ATOM 998 C CA . THR A 1 122 ? -4.458 -27.347 11.738 1.00 85.25 122 THR A CA 1
ATOM 999 C C . THR A 1 122 ? -5.396 -27.841 12.836 1.00 85.25 122 THR A C 1
ATOM 1001 O O . THR A 1 122 ? -6.290 -27.111 13.257 1.00 85.25 122 THR A O 1
ATOM 1004 N N . ASP A 1 123 ? -5.154 -29.041 13.366 1.00 86.31 123 ASP A N 1
ATOM 1005 C CA . ASP A 1 123 ? -5.967 -29.631 14.435 1.00 86.31 123 ASP A CA 1
ATOM 1006 C C . ASP A 1 123 ? -5.828 -28.870 15.761 1.00 86.31 123 ASP A C 1
ATOM 1008 O O . ASP A 1 123 ? -6.799 -28.712 16.504 1.00 86.31 123 ASP A O 1
ATOM 1012 N N . GLU A 1 124 ? -4.632 -28.350 16.045 1.00 85.81 124 GLU A N 1
ATOM 1013 C CA . GLU A 1 124 ? -4.343 -27.565 17.247 1.00 85.81 124 GLU A CA 1
ATOM 1014 C C . GLU A 1 124 ? -4.924 -26.157 17.142 1.00 85.81 124 GLU A C 1
ATOM 1016 O O . GLU A 1 124 ? -5.518 -25.671 18.105 1.00 85.81 124 GLU A O 1
ATOM 1021 N N . LEU A 1 125 ? -4.825 -25.535 15.963 1.00 85.38 125 LEU A N 1
ATOM 1022 C CA . LEU A 1 125 ? -5.462 -24.250 15.676 1.00 85.38 125 LEU A CA 1
ATOM 1023 C C . LEU A 1 125 ? -6.987 -24.361 15.776 1.00 85.38 125 LEU A C 1
ATOM 1025 O O . LEU A 1 125 ? -7.627 -23.515 16.396 1.00 85.38 125 LEU A O 1
ATOM 1029 N N . ASN A 1 126 ? -7.572 -25.437 15.247 1.00 85.88 126 ASN A N 1
ATOM 1030 C CA . ASN A 1 126 ? -9.005 -25.701 15.367 1.00 85.88 126 ASN A CA 1
ATOM 1031 C C . ASN A 1 126 ? -9.430 -25.925 16.822 1.00 85.88 126 ASN A C 1
ATOM 1033 O O . ASN A 1 126 ? -10.479 -25.424 17.233 1.00 85.88 126 ASN A O 1
ATOM 1037 N N . ARG A 1 127 ? -8.614 -26.625 17.622 1.00 85.56 127 ARG A N 1
ATOM 1038 C CA . ARG A 1 127 ? -8.838 -26.773 19.068 1.00 85.56 127 ARG A CA 1
ATOM 1039 C C . ARG A 1 127 ? -8.779 -25.425 19.784 1.00 85.56 127 ARG A C 1
ATOM 1041 O O . ARG A 1 127 ? -9.662 -25.129 20.581 1.00 85.56 127 ARG A O 1
ATOM 1048 N N . TRP A 1 128 ? -7.777 -24.600 19.479 1.00 82.06 128 TRP A N 1
ATOM 1049 C CA . TRP A 1 128 ? -7.604 -23.275 20.081 1.00 82.06 128 TRP A CA 1
ATOM 1050 C C . TRP A 1 128 ? -8.744 -22.312 19.720 1.00 82.06 128 TRP A C 1
ATOM 1052 O O . TRP A 1 128 ? -9.198 -21.547 20.565 1.00 82.06 128 TRP A O 1
ATOM 1062 N N . LEU A 1 129 ? -9.274 -22.410 18.499 1.00 81.88 129 LEU A N 1
ATOM 1063 C CA . LEU A 1 129 ? -10.451 -21.660 18.052 1.00 81.88 129 LEU A CA 1
ATOM 1064 C C . LEU A 1 129 ? -11.782 -22.223 18.584 1.00 81.88 129 LEU A C 1
ATOM 1066 O O . LEU A 1 129 ? -12.835 -21.684 18.249 1.00 81.88 129 LEU A O 1
ATOM 1070 N N . GLY A 1 130 ? -11.768 -23.309 19.368 1.00 75.69 130 GLY A N 1
ATOM 1071 C CA . GLY A 1 130 ? -12.981 -23.947 19.891 1.00 75.69 130 GLY A CA 1
ATOM 1072 C C . GLY A 1 130 ? -13.856 -24.602 18.814 1.00 75.69 130 GLY A C 1
ATOM 1073 O O . GLY A 1 130 ? -15.041 -24.830 19.041 1.00 75.69 130 GLY A O 1
ATOM 1074 N N . ARG A 1 131 ? -13.294 -24.904 17.634 1.00 71.69 131 ARG A N 1
ATOM 1075 C CA . ARG A 1 131 ? -14.031 -25.416 16.463 1.00 71.69 131 ARG A CA 1
ATOM 1076 C C . ARG A 1 131 ? -14.180 -26.937 16.424 1.00 71.69 131 ARG A C 1
ATOM 1078 O O . ARG A 1 131 ? -14.895 -27.439 15.559 1.00 71.69 131 ARG A O 1
ATOM 1085 N N . GLN A 1 132 ? -13.546 -27.678 17.340 1.00 59.47 132 GLN A N 1
ATOM 1086 C CA . GLN A 1 132 ? -13.567 -29.151 17.315 1.00 59.47 132 GLN A CA 1
ATOM 1087 C C . GLN A 1 132 ? -14.976 -29.756 17.437 1.00 59.47 132 GLN A C 1
ATOM 1089 O O . GLN A 1 132 ? -15.201 -30.839 16.911 1.00 59.47 132 GLN A O 1
ATOM 1094 N N . ASN A 1 133 ? -15.951 -29.047 18.015 1.00 55.69 133 ASN A N 1
ATOM 1095 C CA . ASN A 1 133 ? -17.325 -29.560 18.121 1.00 55.69 133 ASN A CA 1
ATOM 1096 C C . ASN A 1 133 ? -18.255 -29.059 17.007 1.00 55.69 133 ASN A C 1
ATOM 1098 O O . ASN A 1 133 ? -19.460 -29.279 17.055 1.00 55.69 133 ASN A O 1
ATOM 1102 N N . THR A 1 134 ? -17.706 -28.408 15.983 1.00 55.59 134 THR A N 1
ATOM 1103 C CA . THR A 1 134 ? -18.464 -27.906 14.831 1.00 55.59 134 THR A CA 1
ATOM 1104 C C . THR A 1 134 ? -17.922 -28.500 13.534 1.00 55.59 134 THR A C 1
ATOM 1106 O O . THR A 1 134 ? -17.700 -27.801 12.554 1.00 55.59 134 THR A O 1
ATOM 1109 N N . THR A 1 135 ? -17.651 -29.805 13.526 1.00 47.50 135 THR A N 1
ATOM 1110 C CA . THR A 1 135 ? -17.465 -30.569 12.283 1.00 47.50 135 THR A CA 1
ATOM 1111 C C . THR A 1 135 ? -18.682 -31.461 12.083 1.00 47.50 135 THR A C 1
ATOM 1113 O O . THR A 1 135 ? -18.637 -32.683 12.155 1.00 47.50 135 THR A O 1
ATOM 1116 N N . SER A 1 136 ? -19.826 -30.816 11.902 1.00 38.38 136 SER A N 1
ATOM 1117 C CA . SER A 1 136 ? -21.019 -31.407 11.313 1.00 38.38 136 SER A CA 1
ATOM 1118 C C . SER A 1 136 ? -21.745 -30.280 10.595 1.00 38.38 136 SER A C 1
ATOM 1120 O O . SER A 1 136 ? -22.192 -29.338 11.237 1.00 38.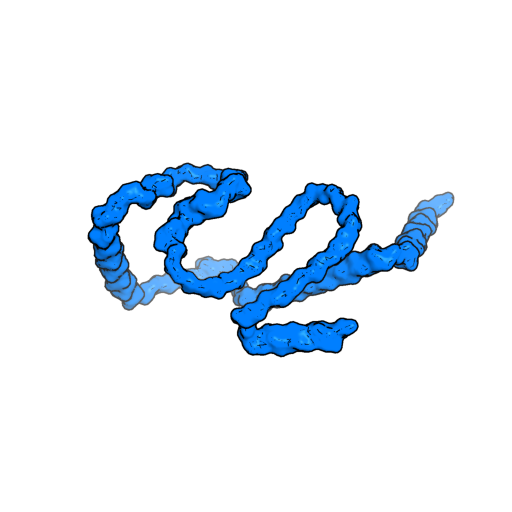38 136 SER A O 1
ATOM 1122 N N . ALA A 1 137 ? -21.813 -30.407 9.270 1.00 38.78 137 ALA A N 1
ATOM 1123 C CA . ALA A 1 137 ? -22.530 -29.556 8.323 1.00 38.78 137 ALA A CA 1
ATOM 1124 C C . ALA A 1 137 ? -21.921 -28.148 8.069 1.00 38.78 137 ALA A C 1
ATOM 1126 O O . ALA A 1 137 ? -21.929 -27.298 8.949 1.00 38.78 137 ALA A O 1
ATOM 1127 N N . ILE A 1 138 ? -21.219 -27.914 6.943 1.00 43.38 138 ILE A N 1
ATOM 1128 C CA . ILE A 1 138 ? -21.764 -27.632 5.581 1.00 43.38 138 ILE A CA 1
ATOM 1129 C C . ILE A 1 138 ? -22.273 -26.173 5.523 1.00 43.38 138 ILE A C 1
ATOM 1131 O O . ILE A 1 138 ? -23.137 -25.813 6.306 1.00 43.38 138 ILE A O 1
ATOM 1135 N N . THR A 1 139 ? -21.838 -25.255 4.655 1.00 39.25 139 THR A N 1
ATOM 1136 C CA . THR A 1 139 ? -20.857 -25.272 3.564 1.00 39.25 139 THR A CA 1
ATOM 1137 C C . THR A 1 139 ? -20.443 -23.828 3.282 1.00 39.25 139 THR A C 1
ATOM 1139 O O . THR A 1 139 ? -21.287 -22.944 3.180 1.00 39.25 139 THR A O 1
ATOM 1142 N N . ALA A 1 140 ? -19.124 -23.647 3.211 1.00 41.56 140 ALA A N 1
ATOM 1143 C CA . ALA A 1 140 ? -18.350 -22.635 2.500 1.00 41.56 140 ALA A CA 1
ATOM 1144 C C . ALA A 1 140 ? -19.092 -21.394 1.969 1.00 41.56 140 ALA A C 1
ATOM 1146 O O . ALA A 1 140 ? -19.611 -21.372 0.859 1.00 41.56 140 ALA A O 1
ATOM 1147 N N . ALA A 1 141 ? -18.968 -20.313 2.737 1.00 34.53 141 ALA A N 1
ATOM 1148 C CA . ALA A 1 141 ? -18.557 -19.049 2.153 1.00 34.53 141 ALA A CA 1
ATOM 1149 C C . ALA A 1 141 ? -17.049 -19.160 1.895 1.00 34.53 141 ALA A C 1
ATOM 1151 O O . ALA A 1 141 ? -16.277 -19.358 2.833 1.00 34.53 141 ALA A O 1
ATOM 1152 N N . GLU A 1 142 ? -16.673 -19.129 0.626 1.00 35.84 142 GLU A N 1
ATOM 1153 C CA . GLU A 1 142 ? -15.312 -19.223 0.112 1.00 35.84 142 GLU A CA 1
ATOM 1154 C C . GLU A 1 142 ? -14.528 -17.929 0.403 1.00 35.84 142 GLU A C 1
ATOM 1156 O O . GLU A 1 142 ? -14.916 -16.856 -0.060 1.00 35.84 142 GLU A O 1
ATOM 1161 N N . PRO A 1 143 ? -13.432 -17.987 1.184 1.00 44.44 143 PRO A N 1
ATOM 1162 C CA . PRO A 1 143 ? -12.461 -16.917 1.295 1.00 44.44 143 PRO A CA 1
ATOM 1163 C C . PRO A 1 143 ? -11.171 -17.367 0.606 1.00 44.44 143 PRO A C 1
ATOM 1165 O O . PRO A 1 143 ? -10.375 -18.115 1.181 1.00 44.44 143 PRO A O 1
ATOM 1168 N N . GLU A 1 144 ? -10.925 -16.893 -0.611 1.00 42.03 144 GLU A N 1
ATOM 1169 C CA . GLU A 1 144 ? -9.638 -17.102 -1.271 1.00 42.03 144 GLU A CA 1
ATOM 1170 C C . GLU A 1 144 ? -8.560 -16.207 -0.639 1.00 42.03 144 GLU A C 1
ATOM 1172 O O . GLU A 1 144 ? -8.191 -15.135 -1.111 1.00 42.03 144 GLU A O 1
ATOM 1177 N N . SER A 1 145 ? -8.037 -16.687 0.486 1.00 37.34 145 SER A N 1
ATOM 1178 C CA . SER A 1 145 ? -6.703 -16.378 0.982 1.00 37.34 145 SER A CA 1
ATOM 1179 C C . SER A 1 145 ? -5.739 -17.422 0.415 1.00 37.34 145 SER A C 1
ATOM 1181 O O . SER A 1 145 ? -5.552 -18.483 1.011 1.00 37.34 145 SER A O 1
ATOM 1183 N N . LEU A 1 146 ? -5.059 -17.102 -0.686 1.00 41.38 146 LEU A N 1
ATOM 1184 C CA . LEU A 1 146 ? -3.857 -17.821 -1.114 1.00 41.38 146 LEU A CA 1
ATOM 1185 C C . LEU A 1 146 ? -2.599 -17.071 -0.646 1.00 41.38 146 LEU A C 1
ATOM 1187 O O . LEU A 1 146 ? -1.956 -16.316 -1.370 1.00 41.38 146 LEU A O 1
ATOM 1191 N N . VAL A 1 147 ? -2.252 -17.326 0.617 1.00 37.97 147 VAL A N 1
ATOM 1192 C CA . VAL A 1 147 ? -0.862 -17.494 1.086 1.00 37.97 147 VAL A CA 1
ATOM 1193 C C . VAL A 1 147 ? -0.304 -18.694 0.281 1.00 37.97 147 VAL A C 1
ATOM 1195 O O . VAL A 1 147 ? -1.065 -19.605 -0.019 1.00 37.97 147 VAL A O 1
ATOM 1198 N N . VAL A 1 148 ? 0.935 -18.780 -0.219 1.00 40.28 148 VAL A N 1
ATOM 1199 C CA . VAL A 1 148 ? 2.241 -18.978 0.453 1.00 40.28 148 VAL A CA 1
ATOM 1200 C C . VAL A 1 148 ? 3.367 -18.931 -0.651 1.00 40.28 148 VAL A C 1
ATOM 1202 O O . VAL A 1 148 ? 3.097 -18.427 -1.736 1.00 40.28 148 VAL A O 1
ATOM 1205 N N . PRO A 1 149 ? 4.574 -19.538 -0.542 1.00 51.75 149 PRO A N 1
ATOM 1206 C CA . PRO A 1 149 ? 5.791 -19.208 0.218 1.00 51.75 149 PRO A CA 1
ATOM 1207 C C . PRO A 1 149 ? 7.081 -19.032 -0.643 1.00 51.75 149 PRO A C 1
ATOM 1209 O O . PRO A 1 149 ? 7.197 -19.503 -1.764 1.00 51.75 149 PRO A O 1
ATOM 1212 N N . ILE A 1 150 ? 8.101 -18.439 -0.009 1.00 33.03 150 ILE A N 1
ATOM 1213 C CA . ILE A 1 150 ? 9.518 -18.873 0.095 1.00 33.03 150 ILE A CA 1
ATOM 1214 C C . ILE A 1 150 ? 10.243 -19.434 -1.157 1.00 33.03 150 ILE A C 1
ATOM 1216 O O . ILE A 1 150 ? 10.038 -20.554 -1.605 1.00 33.03 150 ILE A O 1
ATOM 1220 N N . HIS A 1 151 ? 11.241 -18.652 -1.579 1.00 32.59 151 HIS A N 1
ATOM 1221 C CA . HIS A 1 151 ? 12.561 -19.031 -2.103 1.00 32.59 151 HIS A CA 1
ATOM 1222 C C . HIS A 1 151 ? 12.988 -20.508 -1.954 1.00 32.59 151 HIS A C 1
ATOM 1224 O O . HIS A 1 151 ? 13.291 -20.918 -0.843 1.00 32.59 151 HIS A O 1
ATOM 1230 N N . VAL A 1 152 ? 13.182 -21.233 -3.061 1.00 32.69 152 VAL A N 1
ATOM 1231 C CA . VAL A 1 152 ? 14.471 -21.857 -3.445 1.00 32.69 152 VAL A CA 1
ATOM 1232 C C . VAL A 1 152 ? 14.393 -22.439 -4.862 1.00 32.69 15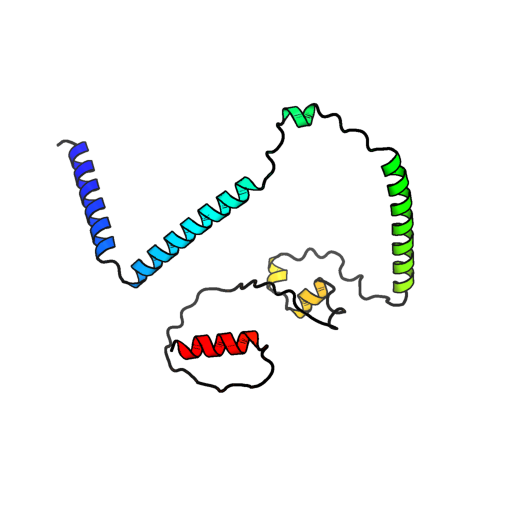2 VAL A C 1
ATOM 1234 O O . VAL A 1 152 ? 13.347 -22.882 -5.321 1.00 32.69 152 VAL A O 1
ATOM 1237 N N . GLN A 1 153 ? 15.535 -22.385 -5.544 1.00 31.91 153 GLN A N 1
ATOM 1238 C CA . GLN A 1 153 ? 15.819 -22.926 -6.871 1.00 31.91 153 GLN A CA 1
ATOM 1239 C C . GLN A 1 153 ? 15.344 -24.367 -7.074 1.00 31.91 153 GLN A C 1
ATOM 1241 O O . GLN A 1 153 ? 15.528 -25.228 -6.219 1.00 31.91 153 GLN A O 1
ATOM 1246 N N . GLY A 1 154 ? 14.861 -24.624 -8.284 1.00 30.66 154 GLY A N 1
ATOM 1247 C CA . GLY A 1 154 ? 14.609 -25.955 -8.807 1.00 30.66 154 GLY A CA 1
ATOM 1248 C C . GLY A 1 154 ? 14.286 -25.866 -10.290 1.00 30.66 154 GLY A C 1
ATOM 1249 O O . GLY A 1 154 ? 13.144 -26.076 -10.680 1.00 30.66 154 GLY A O 1
ATOM 1250 N N . ASP A 1 155 ? 15.281 -25.507 -11.104 1.00 34.69 155 ASP A N 1
ATOM 1251 C CA . ASP A 1 155 ? 15.255 -25.806 -12.535 1.00 34.69 155 ASP A CA 1
ATOM 1252 C C . ASP A 1 155 ? 15.214 -27.329 -12.682 1.00 34.69 155 ASP A C 1
ATOM 1254 O O . ASP A 1 155 ? 16.230 -27.994 -12.509 1.00 34.69 155 ASP A O 1
ATOM 1258 N N . HIS A 1 156 ? 14.042 -27.884 -12.978 1.00 36.50 156 HIS A N 1
ATOM 1259 C CA . HIS A 1 156 ? 13.936 -29.120 -13.739 1.00 36.50 156 HIS A CA 1
ATOM 1260 C C . HIS A 1 156 ? 12.627 -29.125 -14.521 1.00 36.50 156 HIS A C 1
ATOM 1262 O O . HIS A 1 156 ? 11.540 -29.391 -14.011 1.00 36.50 156 HIS A O 1
ATOM 1268 N N . ASP A 1 157 ? 12.787 -28.824 -15.805 1.00 33.25 157 ASP A N 1
ATOM 1269 C CA . ASP A 1 157 ? 11.902 -29.231 -16.878 1.00 33.25 157 ASP A CA 1
ATOM 1270 C C . ASP A 1 157 ? 11.420 -30.682 -16.702 1.00 33.25 157 ASP A C 1
ATOM 1272 O O . ASP A 1 157 ? 12.217 -31.584 -16.427 1.00 33.25 157 ASP A O 1
ATOM 1276 N N . ARG A 1 158 ? 10.150 -30.925 -17.051 1.00 33.22 158 ARG A N 1
ATOM 1277 C CA . ARG A 1 158 ? 9.755 -31.701 -18.248 1.00 33.22 158 ARG A CA 1
ATOM 1278 C C . ARG A 1 158 ? 8.556 -32.629 -18.002 1.00 33.22 158 ARG A C 1
ATOM 1280 O O . ARG A 1 158 ? 8.541 -33.448 -17.095 1.00 33.22 158 ARG A O 1
ATOM 1287 N N . ALA A 1 159 ? 7.668 -32.574 -18.995 1.00 35.62 159 ALA A N 1
ATOM 1288 C CA . ALA A 1 159 ? 6.702 -33.583 -19.433 1.00 35.62 159 ALA A CA 1
ATOM 1289 C C . ALA A 1 159 ? 5.381 -33.687 -18.658 1.00 35.62 159 ALA A C 1
ATOM 1291 O O . ALA A 1 159 ? 5.284 -34.236 -17.565 1.00 35.62 159 ALA A O 1
ATOM 1292 N N . GLY A 1 160 ? 4.334 -33.212 -19.338 1.00 34.50 160 GLY A N 1
ATOM 1293 C CA . GLY A 1 160 ? 2.950 -33.339 -18.928 1.00 34.50 160 GLY A CA 1
ATOM 1294 C C . GLY A 1 160 ? 2.499 -34.788 -18.789 1.00 34.50 160 GLY A C 1
ATOM 1295 O O . GLY A 1 160 ? 2.881 -35.676 -19.554 1.00 34.50 160 GLY A O 1
ATOM 1296 N N . LYS A 1 161 ? 1.618 -34.994 -17.818 1.00 37.22 161 LYS A N 1
ATOM 1297 C CA . LYS A 1 161 ? 0.865 -36.226 -17.655 1.00 37.22 161 LYS A CA 1
ATOM 1298 C C . LYS A 1 161 ? -0.613 -35.863 -17.723 1.00 37.22 161 LYS A C 1
ATOM 1300 O O . LYS A 1 161 ? -1.166 -35.293 -16.792 1.00 37.22 161 LYS A O 1
ATOM 1305 N N . LYS A 1 162 ? -1.211 -36.152 -18.879 1.00 41.06 162 LYS A N 1
ATOM 1306 C CA . LYS A 1 162 ? -2.659 -36.165 -19.088 1.00 41.06 162 LYS A CA 1
ATOM 1307 C C . LYS A 1 162 ? -3.254 -37.258 -18.197 1.00 41.06 162 LYS A C 1
ATOM 1309 O O . LYS A 1 162 ? -2.837 -38.408 -18.316 1.00 41.06 162 LYS A O 1
ATOM 1314 N N . ILE A 1 163 ? -4.192 -36.909 -17.324 1.00 46.66 163 ILE A N 1
ATOM 1315 C CA . ILE A 1 163 ? -5.057 -37.844 -16.588 1.00 46.66 163 ILE A CA 1
ATOM 1316 C C . ILE A 1 163 ? -6.422 -37.146 -16.539 1.00 46.66 163 ILE A C 1
ATOM 1318 O O . ILE A 1 163 ? -6.570 -36.145 -15.857 1.00 46.66 163 ILE A O 1
ATOM 1322 N N . SER A 1 164 ? -7.249 -37.385 -17.558 1.00 41.31 164 SER A N 1
ATOM 1323 C CA . SER A 1 164 ? -8.424 -38.269 -17.504 1.00 41.31 164 SER A CA 1
ATOM 1324 C C . SER A 1 164 ? -9.499 -37.740 -16.559 1.00 41.31 164 SER A C 1
ATOM 1326 O O . SER A 1 164 ? -9.367 -37.843 -15.344 1.00 41.31 164 SER A O 1
ATOM 1328 N N . ALA A 1 165 ? -10.555 -37.209 -17.172 1.00 44.88 165 ALA A N 1
ATOM 1329 C CA . ALA A 1 165 ? -11.770 -36.719 -16.546 1.00 44.88 165 ALA A CA 1
ATOM 1330 C C . ALA A 1 165 ? -12.355 -37.706 -15.517 1.00 44.88 165 ALA A C 1
ATOM 1332 O O . ALA A 1 165 ? -12.575 -38.875 -15.851 1.00 44.88 165 ALA A O 1
ATOM 1333 N N . PRO A 1 166 ? -12.658 -37.241 -14.297 1.00 50.12 166 PRO A N 1
ATOM 1334 C CA . PRO A 1 166 ? -13.720 -37.780 -13.475 1.00 50.12 166 PRO A CA 1
ATOM 1335 C C . PRO A 1 166 ? -15.008 -36.993 -13.748 1.00 50.12 166 PRO A C 1
ATOM 1337 O O . PRO A 1 166 ? -15.088 -35.781 -13.578 1.00 50.12 166 PRO A O 1
ATOM 1340 N N . SER A 1 167 ? -15.984 -37.740 -14.239 1.00 49.28 167 SER A N 1
ATOM 1341 C CA . SER A 1 167 ? -17.351 -37.364 -14.556 1.00 49.28 167 SER A CA 1
ATOM 1342 C C . SER A 1 167 ? -18.182 -36.978 -13.327 1.00 49.28 167 SER A C 1
ATOM 1344 O O . SER A 1 167 ? -17.978 -37.526 -12.243 1.00 49.28 167 SER A O 1
ATOM 1346 N N . THR A 1 168 ? -19.212 -36.166 -13.595 1.00 57.75 168 THR A N 1
ATOM 1347 C CA . THR A 1 168 ? -20.505 -36.095 -12.885 1.00 57.75 168 THR A CA 1
ATOM 1348 C C . THR A 1 168 ? -20.460 -35.675 -11.418 1.00 57.75 168 THR A C 1
ATOM 1350 O O . THR A 1 168 ? -20.655 -36.504 -10.540 1.00 57.75 168 THR A O 1
ATOM 1353 N N . ASP A 1 169 ? -20.217 -34.383 -11.192 1.00 59.47 169 ASP A N 1
ATOM 1354 C CA . ASP A 1 169 ? -20.871 -33.557 -10.154 1.00 59.47 169 ASP A CA 1
ATOM 1355 C C . ASP A 1 169 ? -20.512 -32.067 -10.366 1.00 59.47 169 ASP A C 1
ATOM 1357 O O . ASP A 1 169 ? -20.312 -31.308 -9.417 1.00 59.47 169 ASP A O 1
ATOM 1361 N N . LEU A 1 170 ? -20.381 -31.634 -11.631 1.00 64.88 170 LEU A N 1
ATOM 1362 C CA . LEU A 1 170 ? -20.202 -30.216 -11.939 1.00 64.88 170 LEU A CA 1
ATOM 1363 C C . LEU A 1 170 ? -21.557 -29.572 -12.272 1.00 64.88 170 LEU A C 1
ATOM 1365 O O . LEU A 1 170 ? -22.341 -30.164 -13.014 1.00 64.88 170 LEU A O 1
ATOM 1369 N N . PRO A 1 171 ? -21.844 -28.381 -11.720 1.00 71.81 171 PRO A N 1
ATOM 1370 C CA . PRO A 1 171 ? -23.029 -27.610 -12.071 1.00 71.81 171 PRO A CA 1
ATOM 1371 C C . PRO A 1 171 ? -23.005 -27.218 -13.556 1.00 71.81 171 PRO A C 1
ATOM 1373 O O . PRO A 1 171 ? -21.946 -26.894 -14.090 1.00 71.81 171 PRO A O 1
ATOM 1376 N N . GLU A 1 172 ? -24.184 -27.215 -14.187 1.00 76.69 172 GLU A N 1
ATOM 1377 C CA . GLU A 1 172 ? -24.416 -26.945 -15.622 1.00 76.69 172 GLU A CA 1
ATOM 1378 C C . GLU A 1 172 ? -23.708 -25.669 -16.116 1.00 76.69 172 GLU A C 1
ATOM 1380 O O . GLU A 1 172 ? -23.173 -25.636 -17.220 1.00 76.69 172 GLU A O 1
ATOM 1385 N N . GLU A 1 173 ? -23.616 -24.646 -15.261 1.00 76.44 173 GLU A N 1
ATOM 1386 C CA . GLU A 1 173 ? -22.902 -23.398 -15.556 1.00 76.44 173 GLU A CA 1
ATOM 1387 C C . GLU A 1 173 ? -21.411 -23.634 -15.866 1.00 76.44 173 GLU A C 1
ATOM 1389 O O . GLU A 1 173 ? -20.883 -23.095 -16.837 1.00 76.44 173 GLU A O 1
ATOM 1394 N N . LEU A 1 174 ? -20.732 -24.501 -15.109 1.00 77.44 174 LEU A N 1
ATOM 1395 C CA . LEU A 1 174 ? -19.303 -24.767 -15.298 1.00 77.44 174 LEU A CA 1
ATOM 1396 C C . LEU A 1 174 ? -19.017 -25.697 -16.483 1.00 77.44 174 LEU A C 1
ATOM 1398 O O . LEU A 1 174 ? -17.937 -25.611 -17.065 1.00 77.44 174 LEU A O 1
ATOM 1402 N N . GLU A 1 175 ? -19.965 -26.560 -16.861 1.00 79.75 175 GLU A N 1
ATOM 1403 C CA . GLU A 1 175 ? -19.845 -27.383 -18.073 1.00 79.75 175 GLU A CA 1
ATOM 1404 C C . GLU A 1 175 ? -19.816 -26.484 -19.319 1.00 79.75 175 GLU A C 1
ATOM 1406 O O . GLU A 1 175 ? -18.950 -26.647 -20.178 1.00 79.75 175 GLU A O 1
ATOM 1411 N N . THR A 1 176 ? -20.662 -25.446 -19.356 1.00 83.69 176 THR A N 1
ATOM 1412 C CA . THR A 1 176 ? -20.652 -24.472 -20.460 1.00 83.69 176 THR A CA 1
ATOM 1413 C C . THR A 1 176 ? -19.362 -23.655 -20.537 1.00 83.69 176 THR A C 1
ATOM 1415 O O . THR A 1 176 ? -18.856 -23.409 -21.635 1.00 83.69 176 THR A O 1
ATOM 1418 N N . ASP A 1 177 ? -18.789 -23.276 -19.391 1.00 82.50 177 ASP A N 1
ATOM 1419 C CA . ASP A 1 177 ? -17.512 -22.559 -19.335 1.00 82.50 177 ASP A CA 1
ATOM 1420 C C . ASP A 1 177 ? -16.343 -23.450 -19.774 1.00 82.50 177 ASP A C 1
ATOM 1422 O O . ASP A 1 177 ? -15.433 -22.989 -20.468 1.00 82.50 177 ASP A O 1
ATOM 1426 N N . GLN A 1 178 ? -16.365 -24.735 -19.413 1.00 81.31 178 GLN A N 1
ATOM 1427 C CA . GLN A 1 178 ? -15.350 -25.687 -19.848 1.00 81.31 178 GLN A CA 1
ATOM 1428 C C . GLN A 1 178 ? -15.415 -25.924 -21.363 1.00 81.31 178 GLN A C 1
ATOM 1430 O O . GLN A 1 178 ? -14.384 -25.829 -22.030 1.00 81.31 178 GLN A O 1
ATOM 1435 N N . ASP A 1 179 ? -16.610 -26.138 -21.919 1.00 87.69 179 ASP A N 1
ATOM 1436 C CA . ASP A 1 179 ? -16.809 -26.276 -23.366 1.00 87.69 179 ASP A CA 1
ATOM 1437 C C . ASP A 1 179 ? -16.370 -25.013 -24.127 1.00 87.69 179 ASP A C 1
ATOM 1439 O O . ASP A 1 179 ? -15.769 -25.095 -25.205 1.00 87.69 179 ASP A O 1
ATOM 1443 N N . PHE A 1 180 ? -16.613 -23.827 -23.558 1.00 87.00 180 PHE A N 1
ATOM 1444 C CA . PHE A 1 180 ? -16.139 -22.560 -24.116 1.00 87.00 180 PHE A CA 1
ATOM 1445 C C . PHE A 1 180 ? -14.605 -22.477 -24.155 1.00 87.00 180 PHE A C 1
ATOM 1447 O O . PHE A 1 180 ? -14.033 -22.045 -25.161 1.00 87.00 180 PHE A O 1
ATOM 1454 N N . LEU A 1 181 ? -13.932 -22.887 -23.076 1.00 88.81 181 LEU A N 1
ATOM 1455 C CA . LEU A 1 181 ? -12.471 -22.862 -22.982 1.00 88.81 181 LEU A CA 1
ATOM 1456 C C . LEU A 1 181 ? -11.814 -23.900 -23.898 1.00 88.81 181 LEU A C 1
ATOM 1458 O O . LEU A 1 181 ? -10.812 -23.585 -24.546 1.00 88.81 181 LEU A O 1
ATOM 1462 N N . ASP A 1 182 ? -12.392 -25.097 -23.997 1.00 89.56 182 ASP A N 1
ATOM 1463 C CA . ASP A 1 182 ? -11.900 -26.161 -24.874 1.00 89.56 182 ASP A CA 1
ATOM 1464 C C . ASP A 1 182 ? -12.088 -25.806 -26.361 1.00 89.56 182 ASP A C 1
ATOM 1466 O O . ASP A 1 182 ? -11.255 -26.173 -27.188 1.00 89.56 182 ASP A O 1
ATOM 1470 N N . GLY A 1 183 ? -13.111 -25.016 -26.710 1.00 85.19 183 GLY A N 1
ATOM 1471 C CA . GLY A 1 183 ? -13.310 -24.485 -28.065 1.00 85.19 183 GLY A CA 1
ATOM 1472 C C . GLY A 1 183 ? -12.331 -23.378 -28.490 1.00 85.19 183 GLY A C 1
ATOM 1473 O O . GLY A 1 183 ? -12.294 -23.021 -29.670 1.00 85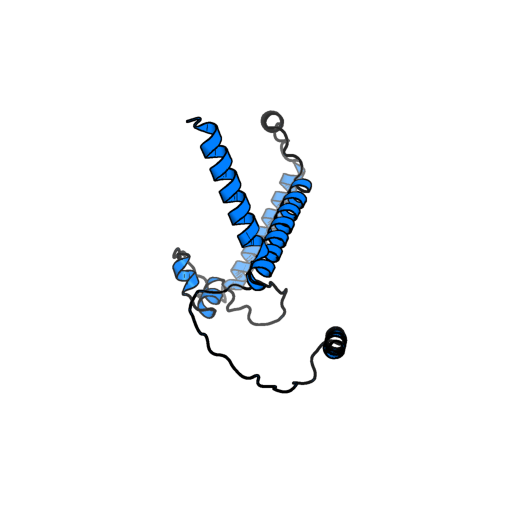.19 183 GLY A O 1
ATOM 1474 N N . LEU A 1 184 ? -11.546 -22.818 -27.561 1.00 79.00 184 LEU A N 1
ATOM 1475 C CA . LEU A 1 184 ? -10.555 -21.769 -27.843 1.00 79.00 184 LEU A CA 1
ATOM 1476 C C . LEU A 1 184 ? -9.140 -22.307 -28.139 1.00 79.00 184 LEU A C 1
ATOM 1478 O O . LEU A 1 184 ? -8.274 -21.522 -28.545 1.00 79.00 184 LEU A O 1
ATOM 1482 N N . LEU A 1 185 ? -8.896 -23.601 -27.903 1.00 67.56 185 LEU A N 1
ATOM 1483 C CA . LEU A 1 185 ? -7.611 -24.294 -28.087 1.00 67.56 185 LEU A CA 1
ATOM 1484 C C . LEU A 1 185 ? -7.517 -24.993 -29.450 1.00 67.56 185 LEU A C 1
ATOM 1486 O O . LEU A 1 185 ? -6.395 -24.983 -30.011 1.00 67.56 185 LEU A O 1
#

GO terms:
  GO:0005634 nucleus (C, HDA)
  GO:0005737 cytoplasm (C, HDA)

Sequence (185 aa):
MDAFSLKKDNRKKFQDKQKLKRKHATPSDRKYRLLNRQKEEKATTEEKDQDQEQPALKSNEDRYYEDPVLEDPHSAVANAELNKVLKDVLKNRLQQNDDATAVNNVANKDTLKIKDLKQMNTDELNRWLGRQNTTSAITAAEPESLVVPIHVQGDHDRAGKKISAPSTDLPEELETDQDFLDGLL